Protein 3WFX (pdb70)

Sequence (271 aa):
MTREEIKMIQKSWLRRVIDKMDEAGLLFYRRRLFDVVEPKVRPLFKIDIEKQQGRKLMMDVLNWIVLNLQDIDAALDAARELARRHVKYGVKAEHYPVVGHTLIWTLRKMIGSEWTKQLEQLWTQAYEALAQVMIEEHHHHMTREEEIKMIQKSWLRVIDKMMDEAGLLFYRRLFDVEPKVRPLFKIDIEKQGRRKLMDVLNWIVLNLQDIDAALDAARELARRHVKYGVKAEHYPVVGHTLIWTLRKMMIGSEWTKQLEQLWTQAYEALAQVMIEEHHH

Structure (mmCIF, N/CA/C/O backbone):
data_3WFX
#
_entry.id   3WFX
#
_cell.length_a   98.580
_cell.length_b   44.330
_cell.length_c   81.880
_cell.angle_alpha   90.00
_cell.angle_beta   119.68
_cell.angle_gamma   90.00
#
_symmetry.space_group_name_H-M   'C 1 2 1'
#
loop_
_entity.id
_entity.type
_entity.pdbx_description
1 polymer 'Hemoglobin-like flavoprotein fused to Roadblock/LC7 domain'
2 non-polymer 'PROTOPORPHYRIN IX CONTAINING FE'
3 non-polymer HEXANE-1,6-DIOL
4 non-polymer IMIDAZOLE
5 water water
#
loop_
_atom_site.group_PDB
_atom_site.id
_atom_site.type_symbol
_atom_site.label_atom_id
_atom_site.label_alt_id
_atom_site.label_comp_id
_atom_site.label_asym_id
_atom_site.label_entity_id
_atom_site.label_seq_id
_atom_site.pdbx_PDB_ins_code
_atom_site.Cartn_x
_atom_site.Cartn_y
_atom_site.Cartn_z
_atom_site.occupancy
_atom_site.B_iso_or_equiv
_atom_site.auth_seq_id
_atom_site.auth_comp_id
_atom_site.auth_asym_id
_atom_site.auth_atom_id
_atom_sit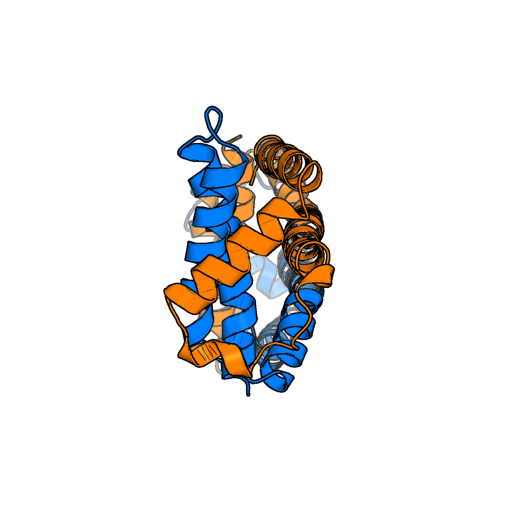e.pdbx_PDB_model_num
ATOM 1 N N . MET A 1 1 ? -16.026 -10.762 -38.082 1.00 29.57 1 MET A N 1
ATOM 2 C CA . MET A 1 1 ? -15.948 -12.025 -38.805 1.00 31.51 1 MET A CA 1
ATOM 3 C C . MET A 1 1 ? -15.047 -13.025 -38.126 1.00 27.60 1 MET A C 1
ATOM 4 O O . MET A 1 1 ? -14.127 -12.659 -37.399 1.00 28.78 1 MET A O 1
ATOM 9 N N . THR A 1 2 ? -15.301 -14.298 -38.397 1.00 25.97 2 THR A N 1
ATOM 10 C CA . THR A 1 2 ? -14.506 -15.359 -37.807 1.00 28.57 2 THR A CA 1
ATOM 11 C C . THR A 1 2 ? -13.278 -15.570 -38.678 1.00 36.34 2 THR A C 1
ATOM 12 O O . THR A 1 2 ? -13.278 -15.198 -39.860 1.00 32.53 2 THR A O 1
ATOM 16 N N . ARG A 1 3 ? -12.228 -16.140 -38.092 1.00 27.85 3 ARG A N 1
ATOM 17 C CA . ARG A 1 3 ? -10.980 -16.375 -38.812 1.00 27.16 3 ARG A CA 1
ATOM 18 C C . ARG A 1 3 ? -11.232 -17.189 -40.079 1.00 33.57 3 ARG A C 1
ATOM 19 O O . ARG A 1 3 ? -10.623 -16.940 -41.119 1.00 34.38 3 ARG A O 1
ATOM 27 N N . GLU A 1 4 ? -12.152 -18.144 -39.993 1.00 30.64 4 GLU A N 1
ATOM 28 C CA . GLU A 1 4 ? -12.518 -18.948 -41.154 1.00 28.42 4 GLU A CA 1
ATOM 29 C C . GLU A 1 4 ? -13.312 -18.134 -42.188 1.00 31.71 4 GLU A C 1
ATOM 30 O O . GLU A 1 4 ? -13.188 -18.374 -43.395 1.00 34.51 4 GLU A O 1
ATOM 36 N N . GLU A 1 5 ? -14.130 -17.186 -41.731 1.00 25.21 5 GLU A N 1
ATOM 37 C CA . GLU A 1 5 ? -14.863 -16.341 -42.671 1.00 30.18 5 GLU A CA 1
ATOM 38 C C . GLU A 1 5 ? -13.889 -15.457 -43.454 1.00 25.74 5 GLU A C 1
ATOM 39 O O . GLU A 1 5 ? -14.033 -15.279 -44.660 1.00 26.93 5 GLU A O 1
ATOM 45 N N . ILE A 1 6 ? -12.884 -14.920 -42.768 1.00 23.04 6 ILE A N 1
ATOM 46 C CA . ILE A 1 6 ? -11.850 -14.131 -43.436 1.00 28.40 6 ILE A CA 1
ATOM 47 C C . ILE A 1 6 ? -11.052 -15.005 -44.395 1.00 31.91 6 ILE A C 1
ATOM 48 O O . ILE A 1 6 ? -10.690 -14.586 -45.508 1.00 26.06 6 ILE A O 1
ATOM 53 N N . LYS A 1 7 ? -10.791 -16.231 -43.960 1.00 25.47 7 LYS A N 1
ATOM 54 C CA . LYS A 1 7 ? -10.113 -17.213 -44.794 1.00 27.03 7 LYS A CA 1
ATOM 55 C C . LYS A 1 7 ? -10.881 -17.475 -46.085 1.00 27.16 7 LYS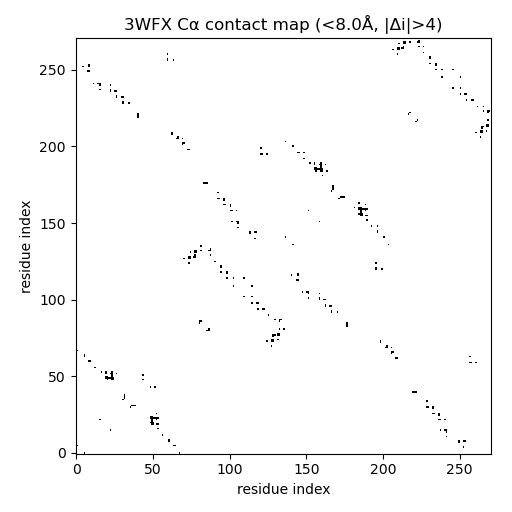 A C 1
ATOM 56 O O . LYS A 1 7 ? -10.279 -17.547 -47.158 1.00 28.09 7 LYS A O 1
ATOM 62 N N . MET A 1 8 ? -12.205 -17.616 -45.979 1.00 27.18 8 MET A N 1
ATOM 63 C CA . MET A 1 8 ? -13.047 -17.853 -47.155 1.00 26.49 8 MET A CA 1
ATOM 64 C C . MET A 1 8 ? -12.947 -16.704 -48.154 1.00 28.23 8 MET A C 1
ATOM 65 O O . MET A 1 8 ? -12.855 -16.928 -49.356 1.00 24.30 8 MET A O 1
ATOM 70 N N . ILE A 1 9 ? -12.986 -15.476 -47.645 1.00 18.71 9 ILE A N 1
ATOM 71 C CA . ILE A 1 9 ? -12.832 -14.285 -48.477 1.00 18.73 9 ILE A CA 1
ATOM 72 C C . ILE A 1 9 ? -11.482 -14.254 -49.197 1.00 24.66 9 ILE A C 1
ATOM 73 O O . ILE A 1 9 ? -11.420 -13.984 -50.398 1.00 19.59 9 ILE A O 1
ATOM 78 N N . GLN A 1 10 ? -10.406 -14.527 -48.464 1.00 20.31 10 GLN A N 1
ATOM 79 C CA . GLN A 1 10 ? -9.053 -14.473 -49.029 1.00 24.63 10 GLN A CA 1
ATOM 80 C C . GLN A 1 10 ? -8.862 -15.518 -50.139 1.00 21.72 10 GLN A C 1
ATOM 81 O O . GLN A 1 10 ? -8.207 -15.262 -51.154 1.00 18.96 10 GLN A O 1
ATOM 87 N N . LYS A 1 11 ? -9.453 -16.691 -49.943 1.00 28.32 11 LYS A N 1
ATOM 88 C CA . LYS A 1 11 ? -9.398 -17.743 -50.957 1.00 33.74 11 LYS A CA 1
ATOM 89 C C . LYS A 1 11 ? -10.119 -17.339 -52.242 1.00 31.03 11 LYS A C 1
ATOM 90 O O . LYS A 1 11 ? -9.600 -17.555 -53.338 1.00 29.51 11 LYS A O 1
ATOM 96 N N . SER A 1 12 ? -11.319 -16.774 -52.108 1.00 24.65 12 SER A N 1
ATOM 97 C CA . SER A 1 12 ? -12.073 -16.342 -53.283 1.00 24.86 12 SER A CA 1
ATOM 98 C C . SER A 1 12 ? -11.288 -15.276 -54.045 1.00 24.34 12 SER A C 1
ATOM 99 O O . SER A 1 12 ? -11.304 -15.218 -55.272 1.00 25.39 12 SER A O 1
ATOM 102 N N . TRP A 1 13 ? -10.592 -14.443 -53.285 1.00 24.66 13 TRP A N 1
ATOM 103 C CA . TRP A 1 13 ? -9.748 -13.374 -53.801 1.00 23.22 13 TRP A CA 1
ATOM 104 C C . TRP A 1 13 ? -8.588 -13.949 -54.639 1.00 23.92 13 TRP A C 1
ATOM 105 O O . TRP A 1 13 ? -8.344 -13.540 -55.787 1.00 20.06 13 TRP A O 1
ATOM 116 N N . LEU A 1 14 ? -7.886 -14.926 -54.079 1.00 22.55 14 LEU A N 1
ATOM 117 C CA . LEU A 1 14 ? -6.764 -15.551 -54.789 1.00 23.61 14 LEU A CA 1
ATOM 118 C C . LEU A 1 14 ? -7.245 -16.288 -56.032 1.00 24.12 14 LEU A C 1
ATOM 119 O O . LEU A 1 14 ? -6.492 -16.484 -56.983 1.00 25.78 14 LEU A O 1
ATOM 124 N N . ARG A 1 15 ? -8.505 -16.706 -56.019 1.00 23.61 15 ARG A N 1
ATOM 125 C CA A ARG A 1 15 ? -9.083 -17.364 -57.183 0.51 28.62 15 ARG A CA 1
ATOM 126 C CA B ARG A 1 15 ? -9.115 -17.354 -57.176 0.49 28.62 15 ARG A CA 1
ATOM 127 C C . ARG A 1 15 ? -9.177 -16.384 -58.357 1.00 24.96 15 ARG A C 1
ATOM 128 O O . ARG A 1 15 ? -8.893 -16.741 -59.507 1.00 29.43 15 ARG A O 1
ATOM 143 N N . VAL A 1 16 ? -9.556 -15.144 -58.064 1.00 18.54 16 VAL A N 1
ATOM 144 C CA . VAL A 1 16 ? -9.753 -14.117 -59.090 1.00 23.23 16 VAL A CA 1
ATOM 145 C C . VAL A 1 16 ? -8.438 -13.467 -59.530 1.00 29.72 16 VAL A C 1
ATOM 146 O O . VAL A 1 16 ? -8.283 -13.058 -60.679 1.00 23.79 16 VAL A O 1
ATOM 150 N N . ILE A 1 17 ? -7.500 -13.374 -58.597 1.00 28.43 17 ILE A N 1
ATOM 151 C CA . ILE A 1 17 ? -6.182 -12.823 -58.859 1.00 33.24 17 ILE A CA 1
ATOM 152 C C . ILE A 1 17 ? -5.553 -13.538 -60.053 1.00 29.42 17 ILE A C 1
ATOM 153 O O . ILE A 1 17 ? -4.835 -12.931 -60.853 1.00 47.03 17 ILE A O 1
ATOM 158 N N . ASP A 1 18 ? -5.870 -14.820 -60.203 1.00 33.70 18 ASP A N 1
ATOM 159 C CA . ASP A 1 18 ? -5.374 -15.607 -61.334 1.00 34.37 18 ASP A CA 1
ATOM 160 C C . ASP A 1 18 ? -5.858 -15.058 -62.680 1.00 42.58 18 ASP A C 1
ATOM 161 O O . ASP A 1 18 ? -5.080 -14.964 -63.636 1.00 44.43 18 ASP A O 1
ATOM 166 N N . LYS A 1 19 ? -7.138 -14.688 -62.746 1.00 37.13 19 LYS A N 1
ATOM 167 C CA . LYS A 1 19 ? -7.752 -14.215 -63.988 1.00 27.86 19 LYS A CA 1
ATOM 168 C C . LYS A 1 19 ? -8.014 -12.708 -63.954 1.00 23.32 19 LYS A C 1
ATOM 169 O O . LYS A 1 19 ? -9.093 -12.240 -64.319 1.00 21.14 19 LYS A O 1
ATOM 175 N N . MET A 1 20 ? -7.017 -11.941 -63.533 1.00 20.26 20 MET A N 1
ATOM 176 C CA . MET A 1 20 ? -7.223 -10.522 -63.270 1.00 14.80 20 MET A CA 1
ATOM 177 C C . MET A 1 20 ? -7.580 -9.624 -64.465 1.00 24.04 20 MET A C 1
ATOM 178 O O . MET A 1 20 ? -8.392 -8.713 -64.326 1.00 19.16 20 MET A O 1
ATOM 183 N N . ASP A 1 21 ? -6.968 -9.855 -65.626 1.00 18.38 21 ASP A N 1
ATOM 184 C CA . ASP A 1 21 ? -7.335 -9.091 -66.812 1.00 19.13 21 ASP A CA 1
ATOM 185 C C . ASP A 1 21 ? -8.791 -9.318 -67.177 1.00 16.67 21 ASP A C 1
ATOM 186 O O . ASP A 1 21 ? -9.510 -8.371 -67.488 1.00 17.89 21 ASP A O 1
ATOM 191 N N . GLU A 1 22 ? -9.225 -10.573 -67.148 1.00 14.84 22 GLU A N 1
ATOM 192 C CA . GLU A 1 22 ? -10.618 -10.875 -67.445 1.00 19.69 22 GLU A CA 1
ATOM 193 C C . GLU A 1 22 ? -11.567 -10.229 -66.437 1.00 18.42 22 GLU A C 1
ATOM 194 O O . GLU A 1 22 ? -12.613 -9.674 -66.811 1.00 18.05 22 GLU A O 1
ATOM 200 N N . ALA A 1 23 ? -11.217 -10.316 -65.158 1.00 21.90 23 ALA A N 1
ATOM 201 C CA . ALA A 1 23 ? -12.057 -9.743 -64.110 1.00 16.92 23 ALA A CA 1
ATOM 202 C C . ALA A 1 23 ? -12.158 -8.231 -64.291 1.00 16.43 23 ALA A C 1
ATOM 203 O O . ALA A 1 23 ? -13.232 -7.644 -64.158 1.00 16.57 23 ALA A O 1
ATOM 205 N N . GLY A 1 24 ? -11.025 -7.611 -64.612 1.00 16.64 24 GLY A N 1
ATOM 206 C CA . GLY A 1 24 ? -10.966 -6.178 -64.802 1.00 17.79 24 GLY A CA 1
ATOM 207 C C . GLY A 1 24 ? -11.877 -5.738 -65.912 1.00 18.43 24 GLY A C 1
ATOM 208 O O . GLY A 1 24 ? -12.660 -4.810 -65.729 1.00 14.88 24 GLY A O 1
ATOM 209 N N . LEU A 1 25 ? -11.782 -6.399 -67.072 1.00 18.92 25 LEU A N 1
ATOM 210 C CA . LEU A 1 25 ? -12.613 -6.033 -68.211 1.00 19.83 25 LEU A CA 1
ATOM 211 C C . LEU A 1 25 ? -14.096 -6.165 -67.880 1.00 20.95 25 LEU A C 1
ATOM 212 O O . LEU A 1 25 ? -14.909 -5.304 -68.238 1.00 22.35 25 LEU A O 1
ATOM 217 N N . LEU A 1 26 ? -14.440 -7.249 -67.197 1.00 17.65 26 LEU A N 1
ATOM 218 C CA . LEU A 1 26 ? -15.811 -7.503 -66.791 1.00 12.87 26 LEU A CA 1
ATOM 219 C C . LEU A 1 26 ? -16.345 -6.418 -65.861 1.00 14.55 26 LEU A C 1
ATOM 220 O O . LEU A 1 26 ? -17.474 -5.962 -66.024 1.00 15.14 26 LEU A O 1
ATOM 225 N N . PHE A 1 27 ? -15.539 -6.025 -64.876 1.00 14.45 27 PHE A N 1
ATOM 226 C CA . PHE A 1 27 ? -15.962 -4.998 -63.938 1.00 13.20 27 PHE A CA 1
ATOM 227 C C . PHE A 1 27 ? -16.340 -3.689 -64.649 1.00 14.55 27 PHE A C 1
ATOM 228 O O . PHE A 1 27 ? -17.468 -3.203 -64.499 1.00 14.09 27 PHE A O 1
ATOM 236 N N . TYR A 1 28 ? -15.407 -3.121 -65.422 1.00 16.75 28 TYR A N 1
ATOM 237 C CA . TYR A 1 28 ? -15.659 -1.829 -66.060 1.00 16.28 28 TYR A CA 1
ATOM 238 C C . TYR A 1 28 ? -16.750 -1.867 -67.092 1.00 16.68 28 TYR A C 1
ATOM 239 O O . TYR A 1 28 ? -17.498 -0.914 -67.222 1.00 19.08 28 TYR A O 1
ATOM 248 N N . ARG A 1 29 ? -16.808 -2.950 -67.857 1.00 19.61 29 ARG A N 1
ATOM 249 C CA A ARG A 1 29 ? -17.865 -3.125 -68.835 0.55 21.43 29 ARG A CA 1
ATOM 250 C CA B ARG A 1 29 ? -17.874 -3.129 -68.831 0.45 21.42 29 ARG A CA 1
ATOM 251 C C . ARG A 1 29 ? -19.199 -3.034 -68.112 1.00 17.74 29 ARG A C 1
ATOM 252 O O . ARG A 1 29 ? -20.100 -2.315 -68.533 1.00 18.47 29 ARG A O 1
ATOM 267 N N . ARG A 1 30 ? -19.304 -3.767 -67.010 1.00 16.58 30 ARG A N 1
ATOM 268 C CA . ARG A 1 30 ? -20.529 -3.799 -66.225 1.00 16.46 30 ARG A CA 1
ATOM 269 C C . ARG A 1 30 ? -20.825 -2.423 -65.613 1.00 21.34 30 ARG A C 1
ATOM 270 O O . ARG A 1 30 ? -21.933 -1.897 -65.775 1.00 21.11 30 ARG A O 1
ATOM 278 N N . LEU A 1 31 ? -19.844 -1.849 -64.910 1.00 13.59 31 LEU A N 1
ATOM 279 C CA . LEU A 1 31 ? -20.034 -0.561 -64.228 1.00 11.95 31 LEU A CA 1
ATOM 280 C C . LEU A 1 31 ? -20.525 0.521 -65.188 1.00 16.98 31 LEU A C 1
ATOM 281 O O . LEU A 1 31 ? -21.451 1.274 -64.873 1.00 14.27 31 LEU A O 1
ATOM 286 N N . PHE A 1 32 ? -19.887 0.604 -66.352 1.00 18.55 32 PHE A N 1
ATOM 287 C CA . PHE A 1 32 ? -20.222 1.653 -67.317 1.00 14.91 32 PHE A CA 1
ATOM 288 C C . PHE A 1 32 ? -21.502 1.344 -68.106 1.00 21.25 32 PHE A C 1
ATOM 289 O O . PHE A 1 32 ? -22.117 2.247 -68.668 1.00 22.39 32 PHE A O 1
ATOM 297 N N . ASP A 1 33 ? -21.887 0.072 -68.168 1.00 18.38 33 ASP A N 1
ATOM 298 C CA . ASP A 1 33 ? -23.181 -0.293 -68.741 1.00 21.82 33 ASP A CA 1
ATOM 299 C C . ASP A 1 33 ? -24.323 0.168 -67.836 1.00 24.69 33 ASP A C 1
ATOM 300 O O . ASP A 1 33 ? -25.295 0.761 -68.304 1.00 26.17 33 ASP A O 1
ATOM 305 N N . VAL A 1 34 ? -24.210 -0.090 -66.539 1.00 20.62 34 VAL A N 1
ATOM 306 C CA A VAL A 1 34 ? -25.254 0.297 -65.590 0.50 20.41 34 VAL A CA 1
ATOM 307 C CA B VAL A 1 34 ? -25.269 0.310 -65.614 0.50 20.40 34 VAL A CA 1
ATOM 308 C C . VAL A 1 34 ? -25.145 1.763 -65.160 1.00 23.14 34 VAL A C 1
ATOM 309 O O . VAL A 1 34 ? -26.154 2.429 -64.916 1.00 28.26 34 VAL A O 1
ATOM 316 N N . GLU A 1 35 ? -23.920 2.271 -65.061 1.00 19.30 35 GLU A N 1
ATOM 317 C CA . GLU A 1 35 ? -23.726 3.646 -64.583 1.00 17.75 35 GLU A CA 1
ATOM 318 C C . GLU A 1 35 ? -22.752 4.426 -65.456 1.00 20.47 35 GLU A C 1
ATOM 319 O O . GLU A 1 35 ? -21.647 4.776 -65.016 1.00 17.48 35 GLU A O 1
ATOM 325 N N . PRO A 1 36 ? -23.163 4.725 -66.701 1.00 23.44 36 PRO A N 1
ATOM 326 C CA . PRO A 1 36 ? -22.270 5.377 -67.671 1.00 16.87 36 PRO A CA 1
ATOM 327 C C . PRO A 1 36 ? -21.738 6.743 -67.225 1.00 27.22 36 PRO A C 1
ATOM 328 O O . PRO A 1 36 ? -20.661 7.159 -67.683 1.00 17.30 36 PRO A O 1
ATOM 332 N N . LYS A 1 37 ? -22.452 7.415 -66.322 1.00 17.69 37 LYS A N 1
ATOM 333 C CA . LYS A 1 37 ? -22.050 8.747 -65.880 1.00 18.65 37 LYS A CA 1
ATOM 334 C C . LYS A 1 37 ? -20.747 8.816 -65.097 1.00 26.30 37 LYS A C 1
ATOM 335 O O . LYS A 1 37 ? -20.149 9.885 -65.005 1.00 23.37 37 LYS A O 1
ATOM 341 N N . VAL A 1 38 ? -20.313 7.703 -64.504 1.00 19.52 38 VAL A N 1
ATOM 342 C CA . VAL A 1 38 ? -19.057 7.731 -63.764 1.00 17.05 38 VAL A CA 1
ATOM 343 C C . VAL A 1 38 ? -17.849 7.457 -64.654 1.00 15.74 38 VAL A C 1
ATOM 344 O O . VAL A 1 38 ? -16.721 7.568 -64.192 1.00 18.41 38 VAL A O 1
ATOM 348 N N . ARG A 1 39 ? -18.074 7.088 -65.914 1.00 22.59 39 ARG A N 1
ATOM 349 C CA . ARG A 1 39 ? -16.955 6.871 -66.846 1.00 14.80 39 ARG A CA 1
ATOM 350 C C . ARG A 1 39 ? -15.862 7.950 -66.777 1.00 17.72 39 ARG A C 1
ATOM 351 O O . ARG A 1 39 ? -14.684 7.617 -66.631 1.00 21.35 39 ARG A O 1
ATOM 359 N N . PRO A 1 40 ? -16.240 9.240 -66.851 1.00 20.92 40 PRO A N 1
ATOM 360 C CA . PRO A 1 40 ? -15.213 10.288 -66.865 1.00 23.54 40 PRO A CA 1
ATOM 361 C C . PRO A 1 40 ? -14.349 10.357 -65.609 1.00 22.48 40 PRO A C 1
ATOM 362 O O . PRO A 1 40 ? -13.283 10.959 -65.655 1.00 21.96 40 PRO A O 1
ATOM 366 N N . LEU A 1 41 ? -14.783 9.751 -64.505 1.00 19.54 41 LEU A N 1
ATOM 367 C CA . LEU A 1 41 ? -13.987 9.788 -63.282 1.00 17.44 41 LEU A CA 1
ATOM 368 C C . LEU A 1 41 ? -12.745 8.904 -63.368 1.00 16.86 41 LEU A C 1
ATOM 369 O O . LEU A 1 41 ? -11.753 9.143 -62.671 1.00 17.14 41 LEU A O 1
ATOM 374 N N . PHE A 1 42 ? -12.809 7.877 -64.209 1.00 14.44 42 PHE A N 1
ATOM 375 C CA . PHE A 1 42 ? -11.750 6.875 -64.287 1.00 18.30 42 PHE A CA 1
ATOM 376 C C . PHE A 1 42 ? -10.716 7.228 -65.336 1.00 24.95 42 PHE A C 1
ATOM 377 O O . PHE A 1 42 ? -10.902 6.947 -66.521 1.00 28.70 42 PHE A O 1
ATOM 385 N N . LYS A 1 43 ? -9.617 7.830 -64.900 1.00 20.29 43 LYS A N 1
ATOM 386 C CA . LYS A 1 43 ? -8.578 8.243 -65.845 1.00 23.09 43 LYS A CA 1
ATOM 387 C C . LYS A 1 43 ? -7.380 7.294 -65.784 1.00 23.92 43 LYS A C 1
ATOM 388 O O . LYS A 1 43 ? -6.261 7.713 -65.527 1.00 32.88 43 LYS A O 1
ATOM 394 N N . ILE A 1 44 ? -7.631 6.009 -66.006 1.00 17.07 44 ILE A N 1
ATOM 395 C CA . ILE A 1 44 ? -6.607 4.994 -65.804 1.00 20.38 44 ILE A CA 1
ATOM 396 C C . ILE A 1 44 ? -6.002 4.567 -67.142 1.00 23.44 44 ILE A C 1
ATOM 397 O O . ILE A 1 44 ? -6.665 4.650 -68.175 1.00 18.30 44 ILE A O 1
ATOM 402 N N . ASP A 1 45 ? -4.747 4.128 -67.121 1.00 23.67 45 ASP A N 1
ATOM 403 C CA . ASP A 1 45 ? -4.109 3.606 -68.334 1.00 25.57 45 ASP A CA 1
ATOM 404 C C . ASP A 1 45 ? -4.900 2.418 -68.783 1.00 27.56 45 ASP A C 1
ATOM 405 O O . ASP A 1 45 ? -5.235 1.545 -67.977 1.00 22.89 45 ASP A O 1
ATOM 410 N N . ILE A 1 46 ? -5.207 2.375 -70.072 1.00 18.57 46 ILE A N 1
ATOM 411 C CA . ILE A 1 46 ? -6.160 1.389 -70.546 1.00 23.90 46 ILE A CA 1
ATOM 412 C C . ILE A 1 46 ? -5.635 -0.033 -70.405 1.00 25.44 46 ILE A C 1
ATOM 413 O O . ILE A 1 46 ? -6.425 -0.974 -70.298 1.00 23.36 46 ILE A O 1
ATOM 418 N N . GLU A 1 47 ? -4.312 -0.174 -70.354 1.00 22.26 47 GLU A N 1
ATOM 419 C CA . GLU A 1 47 ? -3.680 -1.485 -70.216 1.00 27.67 47 GLU A CA 1
ATOM 420 C C . GLU A 1 47 ? -3.605 -1.966 -68.781 1.00 28.50 47 GLU A C 1
ATOM 421 O O . GLU A 1 47 ? -3.195 -3.092 -68.526 1.00 22.13 47 GLU A O 1
ATOM 427 N N . LYS A 1 48 ? -4.013 -1.117 -67.847 1.00 29.86 48 LYS A N 1
ATOM 428 C CA . LYS A 1 48 ? -3.899 -1.455 -66.439 1.00 20.22 48 LYS A CA 1
ATOM 429 C C . LYS A 1 48 ? -5.245 -1.705 -65.771 1.00 22.35 48 LYS A C 1
ATOM 430 O O . LYS A 1 48 ? -5.309 -1.729 -64.558 1.00 19.33 48 LYS A O 1
ATOM 436 N N . GLN A 1 49 ? -6.305 -1.906 -66.552 1.00 22.15 49 GLN A N 1
ATOM 437 C CA A GLN A 1 49 ? -7.628 -2.112 -65.959 0.52 23.26 49 GLN A CA 1
ATOM 438 C CA B GLN A 1 49 ? -7.640 -2.167 -66.010 0.48 23.26 49 GLN A CA 1
ATOM 439 C C . GLN A 1 49 ? -7.656 -3.311 -65.017 1.00 23.18 49 GLN A C 1
ATOM 440 O O . GLN A 1 49 ? -8.280 -3.239 -63.964 1.00 20.16 49 GLN A O 1
ATOM 451 N N . GLY A 1 50 ? -6.964 -4.388 -65.369 1.00 20.15 50 GLY A N 1
ATOM 452 C CA . GLY A 1 50 ? -6.907 -5.542 -64.496 1.00 15.13 50 GLY A CA 1
ATOM 453 C C . GLY A 1 50 ? -6.187 -5.220 -63.207 1.00 20.03 50 GLY A C 1
ATOM 454 O O . GLY A 1 50 ? -6.682 -5.524 -62.110 1.00 16.59 50 GLY A O 1
ATOM 455 N N . ARG A 1 51 ? -5.003 -4.622 -63.335 1.00 17.50 51 ARG A N 1
ATOM 456 C CA . ARG A 1 51 ? -4.228 -4.221 -62.159 1.00 20.35 51 ARG A CA 1
ATOM 457 C C . ARG A 1 51 ? -5.038 -3.303 -61.240 1.00 19.32 51 ARG A C 1
ATOM 458 O O . ARG A 1 51 ? -5.051 -3.487 -60.016 1.00 15.27 51 ARG A O 1
ATOM 466 N N . LYS A 1 52 ? -5.731 -2.331 -61.827 1.00 15.74 52 LYS A N 1
ATOM 467 C CA . LYS A 1 52 ? -6.498 -1.382 -61.025 1.00 16.99 52 LYS A CA 1
ATOM 468 C C . LYS A 1 52 ? -7.665 -2.027 -60.301 1.00 17.61 52 LYS A C 1
ATOM 469 O O . LYS A 1 52 ? -7.975 -1.640 -59.179 1.00 17.03 52 LYS A O 1
ATOM 475 N N . LEU A 1 53 ? -8.337 -2.988 -60.928 1.00 13.26 53 LEU A N 1
ATOM 476 C CA . LEU A 1 53 ? -9.376 -3.717 -60.197 1.00 14.14 53 LEU A CA 1
ATOM 477 C C . LEU A 1 53 ? -8.764 -4.564 -59.091 1.00 21.72 53 LEU A C 1
ATOM 478 O O . LEU A 1 53 ? -9.290 -4.609 -57.971 1.00 17.51 53 LEU A O 1
ATOM 483 N N . MET A 1 54 ? -7.653 -5.236 -59.375 1.00 19.00 54 MET A N 1
ATOM 484 C CA A MET A 1 54 ? -7.039 -6.057 -58.335 0.48 20.04 54 MET A CA 1
ATOM 485 C CA B MET A 1 54 ? -6.965 -6.053 -58.367 0.52 20.05 54 MET A CA 1
ATOM 486 C C . MET A 1 54 ? -6.595 -5.221 -57.145 1.00 20.84 54 MET A C 1
ATOM 487 O O . MET A 1 54 ? -6.656 -5.689 -56.010 1.00 19.52 54 MET A O 1
ATOM 496 N N . ASP A 1 55 ? -6.174 -3.987 -57.391 1.00 17.29 55 ASP A N 1
ATOM 497 C CA . ASP A 1 55 ? -5.776 -3.113 -56.294 1.00 18.28 55 ASP A CA 1
ATOM 498 C C . ASP A 1 55 ? -6.953 -2.802 -55.354 1.00 15.80 55 ASP A C 1
ATOM 499 O O . ASP A 1 55 ? -6.753 -2.599 -54.155 1.00 15.18 55 ASP A O 1
ATOM 504 N N . VAL A 1 56 ? -8.166 -2.761 -55.898 1.00 14.72 56 VAL A N 1
ATOM 505 C CA . VAL A 1 56 ? -9.356 -2.489 -55.081 1.00 13.16 56 VAL A CA 1
ATOM 506 C C . VAL A 1 56 ? -9.633 -3.687 -54.193 1.00 12.55 56 VAL A C 1
ATOM 507 O O . VAL A 1 56 ? -9.798 -3.549 -52.967 1.00 13.76 56 VAL A O 1
ATOM 511 N N . LEU A 1 57 ? -9.648 -4.864 -54.807 1.00 11.41 57 LEU A N 1
ATOM 512 C CA . LEU A 1 57 ? -9.884 -6.102 -54.079 1.00 14.66 57 LEU A CA 1
ATOM 513 C C . LEU A 1 57 ? -8.792 -6.339 -53.029 1.00 16.96 57 LEU A C 1
ATOM 514 O O . LEU A 1 57 ? -9.097 -6.727 -51.901 1.00 13.14 57 LEU A O 1
ATOM 519 N N . ASN A 1 58 ? -7.534 -6.100 -53.406 1.00 17.18 58 ASN A N 1
ATOM 520 C CA . ASN A 1 58 ? -6.426 -6.164 -52.456 1.00 19.43 58 ASN A CA 1
ATOM 521 C C . ASN A 1 58 ? -6.656 -5.269 -51.254 1.00 18.69 58 ASN A C 1
ATOM 522 O O . ASN A 1 58 ? -6.438 -5.690 -50.109 1.00 16.02 58 ASN A O 1
ATOM 527 N N . TRP A 1 59 ? -7.038 -4.022 -51.534 1.00 13.89 59 TRP A N 1
ATOM 528 C CA . TRP A 1 59 ? -7.227 -3.021 -50.490 1.00 17.80 59 TRP A CA 1
ATOM 529 C C . TRP A 1 59 ? -8.274 -3.509 -49.487 1.00 12.51 59 TRP A C 1
ATOM 530 O O . TRP A 1 59 ? -8.058 -3.483 -48.274 1.00 14.22 59 TRP A O 1
ATOM 541 N N . ILE A 1 60 ? -9.409 -3.960 -50.002 1.00 10.99 60 ILE A N 1
ATOM 542 C CA . ILE A 1 60 ? -10.467 -4.486 -49.145 1.00 16.75 60 ILE A CA 1
ATOM 543 C C . ILE A 1 60 ? -9.994 -5.635 -48.259 1.00 16.91 60 ILE A C 1
ATOM 544 O O . ILE A 1 60 ? -10.245 -5.641 -47.047 1.00 15.09 60 ILE A O 1
ATOM 549 N N . VAL A 1 61 ? -9.300 -6.599 -48.858 1.00 15.83 61 VAL A N 1
ATOM 550 C CA . VAL A 1 61 ? -8.861 -7.781 -48.113 1.00 16.86 61 VAL A CA 1
ATOM 551 C C . VAL A 1 61 ? -7.784 -7.460 -47.066 1.00 15.62 61 VAL A C 1
ATOM 552 O O . VAL A 1 61 ? -7.888 -7.870 -45.901 1.00 19.88 61 VAL A O 1
ATOM 556 N N . LEU A 1 62 ? -6.754 -6.733 -47.480 1.00 16.41 62 LEU A N 1
ATOM 557 C CA . LEU A 1 62 ? -5.715 -6.292 -46.546 1.00 16.98 62 LEU A CA 1
ATOM 558 C C . LEU A 1 62 ? -6.274 -5.450 -45.404 1.00 20.54 62 LEU A C 1
ATOM 559 O O . LEU A 1 62 ? -5.909 -5.650 -44.245 1.00 14.85 62 LEU A O 1
ATOM 564 N N . ASN A 1 63 ? -7.154 -4.502 -45.723 1.00 19.35 63 ASN A N 1
ATOM 565 C CA . ASN A 1 63 ? -7.773 -3.681 -44.670 1.00 20.38 63 ASN A CA 1
ATOM 566 C C . ASN A 1 63 ? -8.638 -4.516 -43.740 1.00 17.16 63 ASN A C 1
ATOM 567 O O . ASN A 1 63 ? -8.706 -4.253 -42.543 1.00 15.68 63 ASN A O 1
ATOM 572 N N . LEU A 1 64 ? -9.299 -5.528 -44.288 1.00 17.09 64 LEU A N 1
ATOM 573 C CA . LEU A 1 64 ? -10.115 -6.422 -43.477 1.00 14.54 64 LEU A CA 1
ATOM 574 C C . LEU A 1 64 ? -9.249 -7.150 -42.457 1.00 20.93 64 LEU A C 1
ATOM 575 O O . LEU A 1 64 ? -9.635 -7.293 -41.285 1.00 13.20 64 LEU A O 1
ATOM 580 N N . GLN A 1 65 ? -8.063 -7.575 -42.899 1.00 16.81 65 GLN A N 1
ATOM 581 C CA . GLN A 1 65 ? -7.089 -8.198 -42.007 1.00 18.60 65 GLN A CA 1
ATOM 582 C C . GLN A 1 65 ? -6.637 -7.263 -40.883 1.00 17.09 65 GLN A C 1
ATOM 583 O O . GLN A 1 65 ? -6.560 -7.675 -39.713 1.00 18.96 65 GLN A O 1
ATOM 589 N N . ASP A 1 66 ? -6.334 -6.017 -41.237 1.00 15.13 66 ASP A N 1
ATOM 590 C CA . ASP A 1 66 ? -5.892 -5.012 -40.255 1.00 16.85 66 ASP A CA 1
ATOM 591 C C . ASP A 1 66 ? -6.949 -4.723 -39.202 1.00 20.87 66 ASP A C 1
ATOM 592 O O . ASP A 1 66 ? -6.634 -4.560 -38.008 1.00 21.11 66 ASP A O 1
ATOM 597 N N . ILE A 1 67 ? -8.197 -4.618 -39.648 1.00 12.22 67 ILE A N 1
ATOM 598 C CA . ILE A 1 67 ? -9.305 -4.358 -38.724 1.00 18.35 67 ILE A CA 1
ATOM 599 C C . ILE A 1 67 ? -9.520 -5.564 -37.818 1.00 15.85 67 ILE A C 1
ATOM 600 O O . ILE A 1 67 ? -9.807 -5.412 -36.633 1.00 14.30 67 ILE A O 1
ATOM 605 N N . ASP A 1 68 ? -9.360 -6.765 -38.368 1.00 13.20 68 ASP A N 1
ATOM 606 C CA . ASP A 1 68 ? -9.519 -7.965 -37.566 1.00 18.73 68 ASP A CA 1
ATOM 607 C C . ASP A 1 68 ? -8.478 -7.978 -36.447 1.00 24.50 68 ASP A C 1
ATOM 608 O O . ASP A 1 68 ? -8.805 -8.225 -35.277 1.00 21.64 68 ASP A O 1
ATOM 613 N N . ALA A 1 69 ? -7.234 -7.693 -36.823 1.00 17.87 69 ALA A N 1
ATOM 614 C CA . ALA A 1 69 ? -6.136 -7.537 -35.870 1.00 24.39 69 ALA A CA 1
ATOM 615 C C . ALA A 1 69 ? -6.440 -6.509 -34.793 1.00 26.39 69 ALA A C 1
ATOM 616 O O . ALA A 1 69 ? -6.113 -6.718 -33.624 1.00 18.28 69 ALA A O 1
ATOM 618 N N . ALA A 1 70 ? -7.051 -5.396 -35.187 1.00 16.14 70 ALA A N 1
ATOM 619 C CA . ALA A 1 70 ? -7.320 -4.314 -34.248 1.00 17.98 70 ALA A CA 1
ATOM 620 C C . ALA A 1 70 ? -8.399 -4.716 -33.231 1.00 18.33 70 ALA A C 1
ATOM 621 O O . ALA A 1 70 ? -8.447 -4.207 -32.114 1.00 18.42 70 ALA A O 1
ATOM 623 N N . LEU A 1 71 ? -9.260 -5.636 -33.640 1.00 13.12 71 LEU A N 1
ATOM 624 C CA . LEU A 1 71 ? -10.324 -6.152 -32.789 1.00 19.05 71 LEU A CA 1
ATOM 625 C C . LEU A 1 71 ? -9.803 -7.178 -31.780 1.00 23.65 71 LEU A C 1
ATOM 626 O O . LEU A 1 71 ? -10.486 -7.495 -30.810 1.00 17.23 71 LEU A O 1
ATOM 631 N N . ASP A 1 72 ? -8.593 -7.697 -31.990 1.00 21.22 72 ASP A N 1
ATOM 632 C CA . ASP A 1 72 ? -8.114 -8.796 -31.141 1.00 26.45 72 ASP A CA 1
ATOM 633 C C . ASP A 1 72 ? -7.900 -8.441 -29.657 1.00 16.71 72 ASP A C 1
ATOM 634 O O . ASP A 1 72 ? -8.013 -9.309 -28.798 1.00 17.04 72 ASP A O 1
ATOM 639 N N . ALA A 1 73 ? -7.586 -7.184 -29.357 1.00 19.11 73 ALA A N 1
ATOM 640 C CA . ALA A 1 73 ? -7.449 -6.754 -27.959 1.00 20.34 73 ALA A CA 1
ATOM 641 C C . ALA A 1 73 ? -8.761 -6.927 -27.204 1.00 19.39 73 ALA A C 1
ATOM 642 O O . ALA A 1 73 ? -8.783 -7.409 -26.071 1.00 16.98 73 ALA A O 1
ATOM 644 N N . ALA A 1 74 ? -9.862 -6.525 -27.832 1.00 17.96 74 ALA A N 1
ATOM 645 C CA . ALA A 1 74 ? -11.175 -6.719 -27.222 1.00 20.03 74 ALA A CA 1
ATOM 646 C C . ALA A 1 74 ? -11.532 -8.199 -27.072 1.00 19.82 74 ALA A C 1
ATOM 647 O O . ALA A 1 74 ? -12.129 -8.600 -26.073 1.00 15.96 74 ALA A O 1
ATOM 649 N N . ARG A 1 75 ? -11.186 -9.019 -28.061 1.00 13.25 75 ARG A N 1
ATOM 650 C CA . ARG A 1 75 ? -11.475 -10.444 -27.932 1.00 15.87 75 ARG A CA 1
ATOM 651 C C . ARG A 1 75 ? -10.631 -11.049 -26.808 1.00 14.16 75 ARG A C 1
ATOM 652 O O . ARG A 1 75 ? -11.093 -11.922 -26.091 1.00 19.08 75 ARG A O 1
ATOM 660 N N . GLU A 1 76 ? -9.390 -10.579 -26.682 1.00 13.40 76 GLU A N 1
ATOM 661 C CA . GLU A 1 76 ? -8.483 -10.996 -25.607 1.00 19.24 76 GLU A CA 1
ATOM 662 C C . GLU A 1 76 ? -9.114 -10.669 -24.257 1.00 19.23 76 GLU A C 1
ATOM 663 O O . GLU A 1 76 ? -9.153 -11.502 -23.339 1.00 19.84 76 GLU A O 1
ATOM 669 N N . LEU A 1 77 ? -9.622 -9.449 -24.134 1.00 15.35 77 LEU A N 1
ATOM 670 C CA . LEU A 1 77 ? -10.258 -9.027 -22.885 1.00 12.52 77 LEU A CA 1
ATOM 671 C C . LEU A 1 77 ? -11.463 -9.912 -22.568 1.00 16.12 77 LEU A C 1
ATOM 672 O O . LEU A 1 77 ? -11.666 -10.317 -21.414 1.00 17.20 77 LEU A O 1
ATOM 677 N N . ALA A 1 78 ? -12.252 -10.222 -23.591 1.00 15.34 78 ALA A N 1
ATOM 678 C CA . ALA A 1 78 ? -13.457 -11.027 -23.416 1.00 16.27 78 ALA A CA 1
ATOM 679 C C . ALA A 1 78 ? -13.110 -12.444 -22.987 1.00 15.81 78 ALA A C 1
ATOM 680 O O . ALA A 1 78 ? -13.800 -13.025 -22.160 1.00 16.96 78 ALA A O 1
ATOM 682 N N . ARG A 1 79 ? -12.038 -13.007 -23.551 1.00 21.91 79 ARG A N 1
ATOM 683 C CA . ARG A 1 79 ? -11.587 -14.327 -23.113 1.00 16.49 79 ARG A CA 1
ATOM 684 C C . ARG A 1 79 ? -11.193 -14.366 -21.626 1.00 17.84 79 ARG A C 1
ATOM 685 O O . ARG A 1 79 ? -11.491 -15.340 -20.920 1.00 20.62 79 ARG A O 1
ATOM 693 N N . ARG A 1 80 ? -10.523 -13.326 -21.141 1.00 15.43 80 ARG A N 1
ATOM 694 C CA . ARG A 1 80 ? -10.262 -13.252 -19.689 1.00 17.22 80 ARG A CA 1
ATOM 695 C C . ARG A 1 80 ? -11.571 -13.207 -18.898 1.00 16.17 80 ARG A C 1
ATOM 696 O O . ARG A 1 80 ? -11.710 -13.850 -17.861 1.00 19.02 80 ARG A O 1
ATOM 704 N N . HIS A 1 81 ? -12.546 -12.460 -19.404 1.00 17.14 81 HIS A N 1
ATOM 705 C CA . HIS A 1 81 ? -13.847 -12.375 -18.747 1.00 14.79 81 HIS A CA 1
ATOM 706 C C . HIS A 1 81 ? -14.612 -13.693 -18.747 1.00 21.29 81 HIS A C 1
ATOM 707 O O . HIS A 1 81 ? -15.286 -14.005 -17.771 1.00 17.82 81 HIS A O 1
ATOM 714 N N . VAL A 1 82 ? -14.518 -14.452 -19.840 1.00 18.00 82 VAL A N 1
ATOM 715 C CA . VAL A 1 82 ? -15.072 -15.800 -19.849 1.00 21.62 82 VAL A CA 1
ATOM 716 C C . VAL A 1 82 ? -14.480 -16.586 -18.678 1.00 23.37 82 VAL A C 1
ATOM 717 O O . VAL A 1 82 ? -15.199 -17.239 -17.922 1.00 25.12 82 VAL A O 1
ATOM 721 N N . LYS A 1 83 ? -13.167 -16.480 -18.512 1.00 21.70 83 LYS A N 1
ATOM 722 C CA . LYS A 1 83 ? -12.478 -17.124 -17.398 1.00 23.75 83 LYS A CA 1
ATOM 723 C C . LYS A 1 83 ? -12.938 -16.620 -16.019 1.00 28.72 83 LYS A C 1
ATOM 724 O O . LYS A 1 83 ? -12.949 -17.390 -15.052 1.00 28.10 83 LYS A O 1
ATOM 730 N N . TYR A 1 84 ? -13.330 -15.348 -15.929 1.00 24.29 84 TYR A N 1
ATOM 731 C CA . TYR A 1 84 ? -13.844 -14.791 -14.665 1.00 23.00 84 TYR A CA 1
ATOM 732 C C . TYR A 1 84 ? -15.277 -15.251 -14.357 1.00 17.88 84 TYR A C 1
ATOM 733 O O . TYR A 1 84 ? -15.779 -15.036 -13.267 1.00 24.68 84 TYR A O 1
ATOM 742 N N . GLY A 1 85 ? -15.955 -15.837 -15.332 1.00 23.55 85 GLY A N 1
ATOM 743 C CA . GLY A 1 85 ? -17.306 -16.303 -15.106 1.00 17.88 85 GLY A CA 1
ATOM 744 C C . GLY A 1 85 ? -18.345 -15.329 -15.615 1.00 23.95 85 GLY A C 1
ATOM 745 O O . GLY A 1 85 ? -19.541 -15.515 -15.400 1.00 22.30 85 GLY A O 1
ATOM 746 N N . VAL A 1 86 ? -17.897 -14.283 -16.299 1.00 19.21 86 VAL A N 1
ATOM 747 C CA . VAL A 1 86 ? -18.830 -13.334 -16.897 1.00 20.96 86 VAL A CA 1
ATOM 748 C C . VAL A 1 86 ? -19.547 -14.002 -18.054 1.00 26.35 86 VAL A C 1
ATOM 749 O O . VAL A 1 86 ? -18.970 -14.837 -18.752 1.00 25.44 86 VAL A O 1
ATOM 753 N N . LYS A 1 87 ? -20.812 -13.644 -18.242 1.00 27.27 87 LYS A N 1
ATOM 754 C CA . LYS A 1 87 ? -21.583 -14.142 -19.365 1.00 31.15 87 LYS A CA 1
ATOM 755 C C . LYS A 1 87 ? -22.129 -13.005 -20.235 1.00 30.39 87 LYS A C 1
ATOM 756 O O . LYS A 1 87 ? -22.157 -11.844 -19.815 1.00 24.59 87 LYS A O 1
ATOM 762 N N . ALA A 1 88 ? -22.544 -13.346 -21.450 1.00 26.39 88 ALA A N 1
ATOM 763 C CA . ALA A 1 88 ? -23.006 -12.352 -22.415 1.00 28.45 88 ALA A CA 1
ATOM 764 C C . ALA A 1 88 ? -24.140 -11.506 -21.857 1.00 24.59 88 ALA A C 1
ATOM 765 O O . ALA A 1 88 ? -24.208 -10.298 -22.096 1.00 23.04 88 ALA A O 1
ATOM 767 N N . GLU A 1 89 ? -25.019 -12.135 -21.083 1.00 24.54 89 GLU A N 1
ATOM 768 C CA . GLU A 1 89 ? -26.180 -11.435 -20.547 1.00 21.37 89 GLU A CA 1
ATOM 769 C C . GLU A 1 89 ? -25.834 -10.378 -19.487 1.00 24.82 89 GLU A C 1
ATOM 770 O O . GLU A 1 89 ? -26.681 -9.563 -19.134 1.00 22.14 89 GLU A O 1
ATOM 776 N N . HIS A 1 90 ? -24.594 -10.376 -18.997 1.00 26.53 90 HIS A N 1
ATOM 777 C CA . HIS A 1 90 ? -24.204 -9.454 -17.917 1.00 23.58 90 HIS A CA 1
ATOM 778 C C . HIS A 1 90 ? -23.802 -8.079 -18.434 1.00 20.35 90 HIS A C 1
ATOM 779 O O . HIS A 1 90 ? -23.747 -7.113 -17.672 1.00 16.93 90 HIS A O 1
ATOM 786 N N . TYR A 1 91 ? -23.506 -7.984 -19.721 1.00 19.38 91 TYR A N 1
ATOM 787 C CA . TYR A 1 91 ? -22.992 -6.728 -20.281 1.00 18.36 91 TYR A CA 1
ATOM 788 C C . TYR A 1 91 ? -23.921 -5.515 -20.218 1.00 19.26 91 TYR A C 1
ATOM 789 O O . TYR A 1 91 ? -23.441 -4.397 -20.000 1.00 18.89 91 TYR A O 1
ATOM 798 N N . PRO A 1 92 ? -25.242 -5.711 -20.424 1.00 20.19 92 PRO A N 1
ATOM 799 C CA . PRO A 1 92 ? -26.103 -4.525 -20.303 1.00 21.96 92 PRO A CA 1
ATOM 800 C C . PRO A 1 92 ? -26.085 -3.868 -18.922 1.00 15.81 92 PRO A C 1
ATOM 801 O O . PRO A 1 92 ? -26.022 -2.639 -18.848 1.00 20.65 92 PRO A O 1
ATOM 805 N N . VAL A 1 93 ? -26.131 -4.646 -17.846 1.00 21.09 93 VAL A N 1
ATOM 806 C CA . VAL A 1 93 ? -26.243 -4.032 -16.526 1.00 17.41 93 VAL A CA 1
ATOM 807 C C . VAL A 1 93 ? -24.964 -3.268 -16.185 1.00 15.87 93 VAL A C 1
ATOM 808 O O . VAL A 1 93 ? -24.993 -2.243 -15.506 1.00 21.07 93 VAL A O 1
ATOM 812 N N . VAL A 1 94 ? -23.840 -3.754 -16.682 1.00 16.81 94 VAL A N 1
ATOM 813 C CA . VAL A 1 94 ? -22.576 -3.087 -16.432 1.00 14.67 94 VAL A CA 1
ATOM 814 C C . VAL A 1 94 ? -22.518 -1.773 -17.188 1.00 14.48 94 VAL A C 1
ATOM 815 O O . VAL A 1 94 ? -22.137 -0.749 -16.628 1.00 16.54 94 VAL A O 1
ATOM 819 N N . GLY A 1 95 ? -22.925 -1.802 -18.452 1.00 14.01 95 GLY A N 1
ATOM 820 C CA . GLY A 1 95 ? -23.027 -0.585 -19.232 1.00 18.95 95 GLY A CA 1
ATOM 821 C C . GLY A 1 95 ? -23.941 0.451 -18.621 1.00 16.78 95 GLY A C 1
ATOM 822 O O . GLY A 1 95 ? -23.571 1.607 -18.501 1.00 18.72 95 GLY A O 1
ATOM 823 N N . HIS A 1 96 ? -25.147 0.051 -18.230 1.00 25.67 96 HIS A N 1
ATOM 824 C CA . HIS A 1 96 ? -26.059 1.005 -17.587 1.00 24.19 96 HIS A CA 1
ATOM 825 C C . HIS A 1 96 ? -25.430 1.602 -16.331 1.00 19.26 96 HIS A C 1
ATOM 826 O O . HIS A 1 96 ? -25.549 2.800 -16.056 1.00 18.63 96 HIS A O 1
ATOM 833 N N . THR A 1 97 ? -24.699 0.770 -15.602 1.00 17.60 97 THR A N 1
ATOM 834 C CA . THR A 1 97 ? -24.161 1.180 -14.313 1.00 21.62 97 THR A CA 1
ATOM 835 C C . THR A 1 97 ? -22.941 2.070 -14.516 1.00 19.45 97 THR A C 1
ATOM 836 O O . THR A 1 97 ? -22.700 2.994 -13.743 1.00 18.70 97 THR A O 1
ATOM 840 N N . LEU A 1 98 ? -22.171 1.784 -15.562 1.00 22.74 98 LEU A N 1
ATOM 841 C CA . LEU A 1 98 ? -21.081 2.670 -15.946 1.00 21.39 98 LEU A CA 1
ATOM 842 C C . LEU A 1 98 ? -21.654 4.036 -16.286 1.00 13.73 98 LEU A C 1
ATOM 843 O O . LEU A 1 98 ? -21.181 5.044 -15.785 1.00 26.31 98 LEU A O 1
ATOM 848 N N . ILE A 1 99 ? -22.680 4.056 -17.128 1.00 21.96 99 ILE A N 1
ATOM 849 C CA . ILE A 1 99 ? -23.320 5.303 -17.552 1.00 23.43 99 ILE A CA 1
ATOM 850 C C . ILE A 1 99 ? -23.917 6.054 -16.354 1.00 21.78 99 ILE A C 1
ATOM 851 O O . ILE A 1 99 ? -23.754 7.271 -16.207 1.00 25.50 99 ILE A O 1
ATOM 856 N N . TRP A 1 100 ? -24.589 5.309 -15.484 1.00 29.06 100 TRP A N 1
ATOM 857 C CA . TRP A 1 100 ? -25.160 5.867 -14.255 1.00 23.90 100 TRP A CA 1
ATOM 858 C C . TRP A 1 100 ? -24.081 6.542 -13.412 1.00 24.85 100 TRP A C 1
ATOM 859 O O . TRP A 1 100 ? -24.287 7.627 -12.854 1.00 25.71 100 TRP A O 1
ATOM 870 N N . THR A 1 101 ? -22.922 5.894 -13.331 1.00 23.03 101 THR A N 1
ATOM 871 C CA . THR A 1 101 ? -21.832 6.370 -12.491 1.00 24.78 101 THR A CA 1
ATOM 872 C C . THR A 1 101 ? -21.223 7.637 -13.077 1.00 26.84 101 THR A C 1
ATOM 873 O O . THR A 1 101 ? -20.965 8.589 -12.354 1.00 26.71 101 THR A O 1
ATOM 877 N N . LEU A 1 102 ? -21.006 7.636 -14.391 1.00 27.72 102 LEU A N 1
ATOM 878 C CA . LEU A 1 102 ? -20.410 8.773 -15.087 1.00 27.91 102 LEU A CA 1
ATOM 879 C C . LEU A 1 102 ? -21.285 10.003 -14.920 1.00 35.75 102 LEU A C 1
ATOM 880 O O . LEU A 1 102 ? -20.817 11.064 -14.500 1.00 32.97 102 LEU A O 1
ATOM 885 N N . ARG A 1 103 ? -22.557 9.833 -15.272 1.00 31.57 103 ARG A N 1
ATOM 886 C CA . ARG A 1 103 ? -23.574 10.871 -15.162 1.00 35.51 103 ARG A CA 1
ATOM 887 C C . ARG A 1 103 ? -23.610 11.471 -13.760 1.00 35.48 103 ARG A C 1
ATOM 888 O O . ARG A 1 103 ? -23.866 12.661 -13.597 1.00 46.03 103 ARG A O 1
ATOM 896 N N . LYS A 1 104 ? -23.326 10.654 -12.750 1.00 31.29 104 LYS A N 1
ATOM 897 C CA . LYS A 1 104 ? -23.356 11.132 -11.381 1.00 27.88 104 LYS A CA 1
ATOM 898 C C . LYS A 1 104 ? -22.082 11.866 -10.988 1.00 40.63 104 LYS A C 1
ATOM 899 O O . LYS A 1 104 ? -22.127 12.815 -10.211 1.00 36.77 104 LYS A O 1
ATOM 905 N N . MET A 1 105 ? -20.947 11.431 -11.527 1.00 39.20 105 MET A N 1
ATOM 906 C CA . MET A 1 105 ? -19.675 12.077 -11.222 1.00 40.46 105 MET A CA 1
ATOM 907 C C . MET A 1 105 ? -19.499 13.365 -12.021 1.00 35.30 105 MET A C 1
ATOM 908 O O . MET A 1 105 ? -19.024 14.365 -11.493 1.00 45.59 105 MET A O 1
ATOM 913 N N . ILE A 1 106 ? -19.874 13.326 -13.296 1.00 35.93 106 ILE A N 1
ATOM 914 C CA . ILE A 1 106 ? -19.701 14.468 -14.195 1.00 42.87 106 ILE A CA 1
ATOM 915 C C . ILE A 1 106 ? -20.636 15.610 -13.778 1.00 49.57 106 ILE A C 1
ATOM 916 O O . ILE A 1 106 ? -20.342 16.788 -13.999 1.00 46.75 106 ILE A O 1
ATOM 921 N N . GLY A 1 107 ? -21.760 15.249 -13.167 1.00 44.40 107 GLY A N 1
ATOM 922 C CA . GLY A 1 107 ? -22.648 16.220 -12.547 1.00 46.01 107 GLY A CA 1
ATOM 923 C C . GLY A 1 107 ? -23.363 17.156 -13.504 1.00 40.01 107 GLY A C 1
ATOM 924 O O . GLY A 1 107 ? -23.982 16.720 -14.475 1.00 42.43 107 GLY A O 1
ATOM 925 N N . SER A 1 108 ? -23.256 18.453 -13.229 1.00 38.45 108 SER A N 1
ATOM 926 C CA . SER A 1 108 ? -24.056 19.468 -13.909 1.00 46.08 108 SER A CA 1
ATOM 927 C C . SER A 1 108 ? -23.760 19.565 -15.398 1.00 50.05 108 SER A C 1
ATOM 928 O O . SER A 1 108 ? -24.637 19.908 -16.193 1.00 48.34 108 SER A O 1
ATOM 931 N N . GLU A 1 109 ? -22.523 19.251 -15.766 1.00 43.29 109 GLU A N 1
ATOM 932 C CA . GLU A 1 109 ? -22.078 19.389 -17.142 1.00 46.04 109 GLU A CA 1
ATOM 933 C C . GLU A 1 109 ? -22.187 18.080 -17.911 1.00 41.71 109 GLU A C 1
ATOM 934 O O . GLU A 1 109 ? -21.437 17.844 -18.854 1.00 50.79 109 GLU A O 1
ATOM 940 N N . TRP A 1 110 ? -23.125 17.232 -17.503 1.00 43.99 110 TRP A N 1
ATOM 941 C CA . TRP A 1 110 ? -23.389 15.986 -18.210 1.00 37.81 110 TRP A CA 1
ATOM 942 C C . TRP A 1 110 ? -24.440 16.258 -19.270 1.00 43.26 110 TRP A C 1
ATOM 943 O O . TRP A 1 110 ? -25.457 16.891 -18.994 1.00 48.26 110 TRP A O 1
ATOM 954 N N . THR A 1 111 ? -24.186 15.798 -20.491 1.00 42.81 111 THR A N 1
ATOM 955 C CA . THR A 1 111 ? -25.082 16.083 -21.602 1.00 40.94 111 THR A CA 1
ATOM 956 C C . THR A 1 111 ? -25.614 14.808 -22.238 1.00 46.29 111 THR A C 1
ATOM 957 O O . THR A 1 111 ? -25.043 13.725 -22.073 1.00 44.48 111 THR A O 1
ATOM 961 N N . LYS A 1 112 ? -26.713 14.951 -22.969 1.00 36.80 112 LYS A N 1
ATOM 962 C CA . LYS A 1 112 ? -27.346 13.832 -23.649 1.00 43.74 112 LYS A CA 1
ATOM 963 C C . LYS A 1 112 ? -26.427 13.326 -24.763 1.00 45.22 112 LYS A C 1
ATOM 964 O O . LYS A 1 112 ? -26.459 12.147 -25.137 1.00 39.07 112 LYS A O 1
ATOM 970 N N . GLN A 1 113 ? -25.609 14.239 -25.282 1.00 35.31 113 GLN A N 1
ATOM 971 C CA . GLN A 1 113 ? -24.600 13.920 -26.282 1.00 42.03 113 GLN A CA 1
ATOM 972 C C . GLN A 1 113 ? -23.499 13.037 -25.694 1.00 36.12 113 GLN A C 1
ATOM 973 O O . GLN A 1 113 ? -23.149 12.009 -26.274 1.00 32.95 113 GLN A O 1
ATOM 979 N N . LEU A 1 114 ? -22.953 13.455 -24.552 1.00 30.25 114 LEU A N 1
ATOM 980 C CA . LEU A 1 114 ? -21.951 12.675 -23.830 1.00 33.93 114 LEU A CA 1
ATOM 981 C C . LEU A 1 114 ? -22.462 11.273 -23.565 1.00 30.43 114 LEU A C 1
ATOM 982 O O . LEU A 1 114 ? -21.751 10.294 -23.760 1.00 28.36 114 LEU A O 1
ATOM 987 N N . GLU A 1 115 ? -23.707 11.195 -23.104 1.00 39.90 115 GLU A N 1
ATOM 988 C CA . GLU A 1 115 ? -24.323 9.925 -22.760 1.00 34.71 115 GLU A CA 1
ATOM 989 C C . GLU A 1 115 ? -24.456 9.049 -23.990 1.00 32.62 115 GLU A C 1
ATOM 990 O O . GLU A 1 115 ? -24.262 7.832 -23.924 1.00 30.65 115 GLU A O 1
ATOM 996 N N . GLN A 1 116 ? -24.780 9.673 -25.116 1.00 30.37 116 GLN A N 1
ATOM 997 C CA . GLN A 1 116 ? -24.881 8.950 -26.373 1.00 25.45 116 GLN A CA 1
ATOM 998 C C . GLN A 1 116 ? -23.515 8.410 -26.834 1.00 24.11 116 GLN A C 1
ATOM 999 O O . GLN A 1 116 ? -23.421 7.277 -27.301 1.00 26.09 116 GLN A O 1
ATOM 1005 N N . LEU A 1 117 ? -22.462 9.210 -26.687 1.00 24.94 117 LEU A N 1
ATOM 1006 C CA . LEU A 1 117 ? -21.123 8.789 -27.113 1.00 23.40 117 LEU A CA 1
ATOM 1007 C C . LEU A 1 117 ? -20.595 7.625 -26.251 1.00 20.80 117 LEU A C 1
ATOM 1008 O O . LEU A 1 117 ? -20.131 6.611 -26.776 1.00 24.01 117 LEU A O 1
ATOM 1013 N N . TRP A 1 118 ? -20.671 7.782 -24.932 1.00 19.90 118 TRP A N 1
ATOM 1014 C CA . TRP A 1 118 ? -20.326 6.698 -24.016 1.00 24.16 118 TRP A CA 1
ATOM 1015 C C . TRP A 1 118 ? -21.155 5.443 -24.281 1.00 25.72 118 TRP A C 1
ATOM 1016 O O . TRP A 1 118 ? -20.642 4.325 -24.236 1.00 22.08 118 TRP A O 1
ATOM 1027 N N . THR A 1 119 ? -22.439 5.625 -24.575 1.00 25.30 119 THR A N 1
ATOM 1028 C CA . THR A 1 119 ? -23.290 4.491 -24.892 1.00 22.83 119 THR A CA 1
ATOM 1029 C C . THR A 1 119 ? -22.844 3.804 -26.182 1.00 24.35 119 THR A C 1
ATOM 1030 O O . THR A 1 119 ? -22.748 2.581 -26.225 1.00 24.22 119 THR A O 1
ATOM 1034 N N . GLN A 1 120 ? -22.573 4.580 -27.230 1.00 23.44 120 GLN A N 1
ATOM 1035 C CA . GLN A 1 120 ? -22.115 3.995 -28.492 1.00 27.02 120 GLN A CA 1
ATOM 1036 C C . GLN A 1 120 ? -20.816 3.212 -28.309 1.00 23.09 120 GLN A C 1
ATOM 1037 O O . GLN A 1 120 ? -20.669 2.107 -28.829 1.00 21.79 120 GLN A O 1
ATOM 1043 N N . ALA A 1 121 ? -19.885 3.793 -27.562 1.00 20.24 121 ALA A N 1
ATOM 1044 C CA . ALA A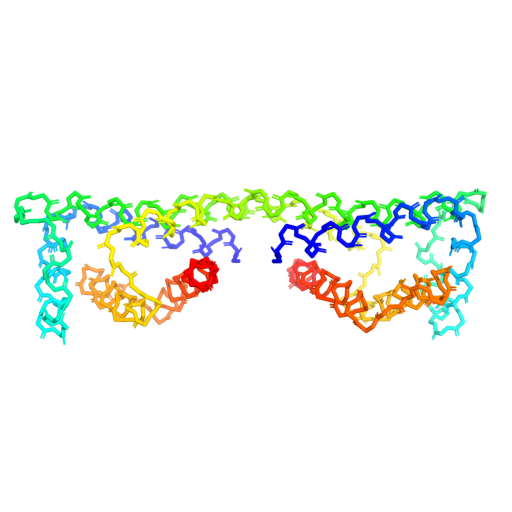 1 121 ? -18.572 3.188 -27.362 1.00 22.24 121 ALA A CA 1
ATOM 1045 C C . ALA A 1 121 ? -18.735 1.860 -26.628 1.00 24.06 121 ALA A C 1
ATOM 1046 O O . ALA A 1 121 ? -18.159 0.848 -27.020 1.00 20.15 121 ALA A O 1
ATOM 1048 N N . TYR A 1 122 ? -19.548 1.868 -25.574 1.00 20.39 122 TYR A N 1
ATOM 1049 C CA . TYR A 1 122 ? -19.767 0.664 -24.778 1.00 16.23 122 TYR A CA 1
ATOM 1050 C C . TYR A 1 122 ? -20.452 -0.444 -25.571 1.00 21.92 122 TYR A C 1
ATOM 1051 O O . TYR A 1 122 ? -20.019 -1.590 -25.520 1.00 18.74 122 TYR A O 1
ATOM 1060 N N . GLU A 1 123 ? -21.532 -0.113 -26.281 1.00 22.55 123 GLU A N 1
ATOM 1061 C CA . GLU A 1 123 ? -22.289 -1.123 -27.023 1.00 21.96 123 GLU A CA 1
ATOM 1062 C C . GLU A 1 123 ? -21.461 -1.764 -28.125 1.00 19.15 123 GLU A C 1
ATOM 1063 O O . GLU A 1 123 ? -21.538 -2.971 -28.354 1.00 21.14 123 GLU A O 1
ATOM 1069 N N . ALA A 1 124 ? -20.666 -0.948 -28.800 1.00 18.42 124 ALA A N 1
ATOM 1070 C CA . ALA A 1 124 ? -19.822 -1.428 -29.889 1.00 28.63 124 ALA A CA 1
ATOM 1071 C C . ALA A 1 124 ? -18.756 -2.391 -29.364 1.00 24.15 124 ALA A C 1
ATOM 1072 O O . ALA A 1 124 ? -18.521 -3.448 -29.948 1.00 21.34 124 ALA A O 1
ATOM 1074 N N . LEU A 1 125 ? -18.131 -2.027 -28.248 1.00 22.65 125 LEU A N 1
ATOM 1075 C CA . LEU A 1 125 ? -17.163 -2.899 -27.587 1.00 22.61 125 LEU A CA 1
ATOM 1076 C C . LEU A 1 125 ? -17.848 -4.166 -27.073 1.00 21.71 125 LEU A C 1
ATOM 1077 O O . LEU A 1 125 ? -17.381 -5.277 -27.327 1.00 22.63 125 LEU A O 1
ATOM 1082 N N . ALA A 1 126 ? -18.952 -4.000 -26.346 1.00 15.37 126 ALA A N 1
ATOM 1083 C CA . ALA A 1 126 ? -19.659 -5.154 -25.781 1.00 18.03 126 ALA A CA 1
ATOM 1084 C C . ALA A 1 126 ? -20.099 -6.110 -26.887 1.00 18.33 126 ALA A C 1
ATOM 1085 O O . ALA A 1 126 ? -20.014 -7.325 -26.743 1.00 21.80 126 ALA A O 1
ATOM 1087 N N . GLN A 1 127 ? -20.510 -5.562 -28.024 1.00 20.74 127 GLN A N 1
ATOM 1088 C CA . GLN A 1 127 ? -20.882 -6.396 -29.168 1.00 20.88 127 GLN A CA 1
ATOM 1089 C C . GLN A 1 127 ? -19.730 -7.331 -29.605 1.00 21.02 127 GLN A C 1
ATOM 1090 O O . GLN A 1 127 ? -19.938 -8.530 -29.836 1.00 24.52 127 GLN A O 1
ATOM 1096 N N . VAL A 1 128 ? -18.516 -6.791 -29.685 1.00 19.02 128 VAL A N 1
ATOM 1097 C CA . VAL A 1 128 ? -17.347 -7.582 -30.082 1.00 19.83 128 VAL A CA 1
ATOM 1098 C C . VAL A 1 128 ? -16.984 -8.598 -28.995 1.00 18.92 128 VAL A C 1
ATOM 1099 O O . VAL A 1 128 ? -16.665 -9.752 -29.286 1.00 23.68 128 VAL A O 1
ATOM 1103 N N . MET A 1 129 ? -17.053 -8.171 -27.741 1.00 20.01 129 MET A N 1
ATOM 1104 C CA . MET A 1 129 ? -16.768 -9.065 -26.612 1.00 13.84 129 MET A CA 1
ATOM 1105 C C . MET A 1 129 ? -17.818 -10.162 -26.514 1.00 18.61 129 MET A C 1
ATOM 1106 O O . MET A 1 129 ? -17.477 -11.324 -26.314 1.00 18.15 129 MET A O 1
ATOM 1111 N N . ILE A 1 130 ? -19.088 -9.787 -26.670 1.00 20.31 130 ILE A N 1
ATOM 1112 C CA . ILE A 1 130 ? -20.197 -10.751 -26.630 1.00 19.37 130 ILE A CA 1
ATOM 1113 C C . ILE A 1 130 ? -20.068 -11.825 -27.708 1.00 26.00 130 ILE A C 1
ATOM 1114 O O . ILE A 1 130 ? -20.305 -13.013 -27.452 1.00 32.20 130 ILE A O 1
ATOM 1119 N N . GLU A 1 131 ? -19.678 -11.408 -28.910 1.00 26.73 131 GLU A N 1
ATOM 1120 C CA . GLU A 1 131 ? -19.436 -12.349 -29.997 1.00 22.14 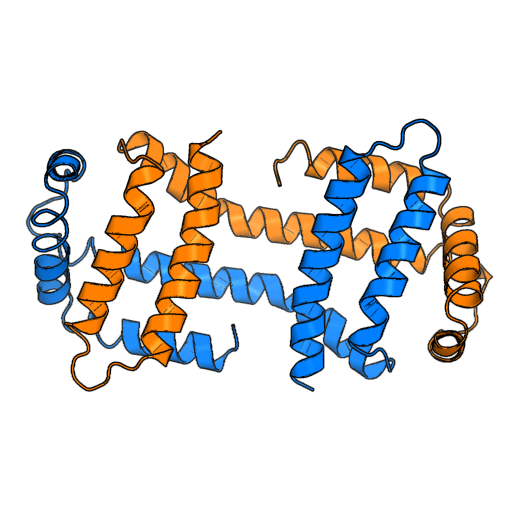131 GLU A CA 1
ATOM 1121 C C . GLU A 1 131 ? -18.408 -13.379 -29.536 1.00 29.14 131 GLU A C 1
ATOM 1122 O O . GLU A 1 131 ? -18.579 -14.580 -29.733 1.00 31.39 131 GLU A O 1
ATOM 1128 N N . GLU A 1 132 ? -17.352 -12.904 -28.885 1.00 26.91 132 GLU A N 1
ATOM 1129 C CA . GLU A 1 132 ? -16.331 -13.807 -28.371 1.00 25.49 132 GLU A CA 1
ATOM 1130 C C . GLU A 1 132 ? -16.895 -14.767 -27.324 1.00 24.01 132 GLU A C 1
ATOM 1131 O O . GLU A 1 132 ? -16.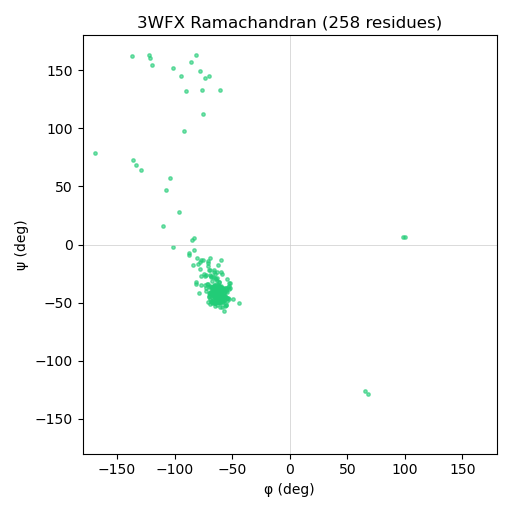568 -15.951 -27.340 1.00 26.51 132 GLU A O 1
ATOM 1137 N N . HIS A 1 133 ? -17.750 -14.272 -26.427 1.00 26.61 133 HIS A N 1
ATOM 1138 C CA . HIS A 1 133 ? -18.384 -15.153 -25.441 1.00 27.59 133 HIS A CA 1
ATOM 1139 C C . HIS A 1 133 ? -19.145 -16.282 -26.128 1.00 33.61 133 HIS A C 1
ATOM 1140 O O . HIS A 1 133 ? -19.109 -17.429 -25.687 1.00 34.24 133 HIS A O 1
ATOM 1147 N N . HIS A 1 134 ? -19.830 -15.952 -27.217 1.00 38.24 134 HIS A N 1
ATOM 1148 C CA . HIS A 1 134 ? -20.644 -16.937 -27.923 1.00 44.10 134 HIS A CA 1
ATOM 1149 C C . HIS A 1 134 ? -19.801 -17.989 -28.642 1.00 40.39 134 HIS A C 1
ATOM 1150 O O . HIS A 1 134 ? -20.273 -19.094 -28.911 1.00 54.43 134 HIS A O 1
ATOM 1157 N N . HIS A 1 135 ? -18.546 -17.650 -28.922 1.00 44.32 135 HIS A N 1
ATOM 1158 C CA . HIS A 1 135 ? -17.591 -18.607 -29.472 1.00 43.48 135 HIS A CA 1
ATOM 1159 C C . HIS A 1 135 ? -17.168 -19.645 -28.441 1.00 49.16 135 HIS A C 1
ATOM 1160 O O . HIS A 1 135 ? -16.612 -20.684 -28.790 1.00 50.29 135 HIS A O 1
ATOM 1167 N N . HIS A 1 136 ? -17.434 -19.359 -27.170 1.00 46.24 136 HIS A N 1
ATOM 1168 C CA . HIS A 1 136 ? -17.079 -20.267 -26.084 1.00 47.51 136 HIS A CA 1
ATOM 1169 C C . HIS A 1 136 ? -18.286 -21.078 -25.594 1.00 49.39 136 HIS A C 1
ATOM 1170 O O . HIS A 1 136 ? -19.031 -20.649 -24.712 1.00 47.90 136 HIS A O 1
ATOM 1177 N N . MET B 1 1 ? -16.637 7.805 -34.833 1.00 23.61 1 MET B N 1
ATOM 1178 C CA . MET B 1 1 ? -16.690 9.077 -34.127 1.00 32.69 1 MET B CA 1
ATOM 1179 C C . MET B 1 1 ? -15.712 10.072 -34.712 1.00 28.76 1 MET B C 1
ATOM 1180 O O . MET B 1 1 ? -14.688 9.686 -35.269 1.00 32.12 1 MET B O 1
ATOM 1185 N N . THR B 1 2 ? -16.019 11.356 -34.555 1.00 28.38 2 THR B N 1
ATOM 1186 C CA . THR B 1 2 ? -15.115 12.408 -34.995 1.00 26.93 2 THR B CA 1
ATOM 1187 C C . THR B 1 2 ? -14.050 12.601 -33.934 1.00 34.21 2 THR B C 1
ATOM 1188 O O . THR B 1 2 ? -14.225 12.152 -32.802 1.00 36.47 2 THR B O 1
ATOM 1192 N N . ARG B 1 3 ? -12.948 13.258 -34.285 1.00 34.92 3 ARG B N 1
ATOM 1193 C CA . ARG B 1 3 ? -11.911 13.556 -33.290 1.00 33.45 3 ARG B CA 1
ATOM 1194 C C . ARG B 1 3 ? -12.477 14.374 -32.128 1.00 34.91 3 ARG B C 1
ATOM 1195 O O . ARG B 1 3 ? -12.118 14.157 -30.970 1.00 28.67 3 ARG B O 1
ATOM 1203 N N . GLU B 1 4 ? -13.374 15.303 -32.445 1.00 32.07 4 GLU B N 1
ATOM 1204 C CA A GLU B 1 4 ? -14.017 16.168 -31.462 0.48 35.67 4 GLU B CA 1
ATOM 1205 C CA B GLU B 1 4 ? -13.947 16.151 -31.412 0.52 35.67 4 GLU B CA 1
ATOM 1206 C C . GLU B 1 4 ? -14.807 15.349 -30.440 1.00 36.71 4 GLU B C 1
ATOM 1207 O O . GLU B 1 4 ? -14.782 15.619 -29.240 1.00 38.85 4 GLU B O 1
ATOM 1218 N N . GLU B 1 5 ? -15.528 14.353 -30.946 1.00 33.07 5 GLU B N 1
ATOM 1219 C CA . GLU B 1 5 ? -16.328 13.474 -30.103 1.00 30.65 5 GLU B CA 1
ATOM 1220 C C . GLU B 1 5 ? -15.459 12.619 -29.183 1.00 31.78 5 GLU B C 1
ATOM 1221 O O . GLU B 1 5 ? -15.807 12.392 -28.025 1.00 25.34 5 GLU B O 1
ATOM 1227 N N . ILE B 1 6 ? -14.338 12.136 -29.706 1.00 26.33 6 ILE B N 1
ATOM 1228 C CA . ILE B 1 6 ? -13.405 11.338 -28.915 1.00 25.23 6 ILE B CA 1
ATOM 1229 C C . ILE B 1 6 ? -12.765 12.178 -27.807 1.00 31.18 6 ILE B C 1
ATOM 1230 O O . ILE B 1 6 ? -12.546 11.695 -26.683 1.00 22.49 6 ILE B O 1
ATOM 1235 N N . LYS B 1 7 ? -12.482 13.440 -28.122 1.00 30.80 7 LYS B N 1
ATOM 1236 C CA . LYS B 1 7 ? -11.953 14.375 -27.127 1.00 28.40 7 LYS B CA 1
ATOM 1237 C C . LYS B 1 7 ? -12.977 14.641 -26.040 1.00 26.56 7 LYS B C 1
ATOM 1238 O O . LYS B 1 7 ? -12.619 14.812 -24.876 1.00 33.93 7 LYS B O 1
ATOM 1244 N N . MET B 1 8 ? -14.250 14.690 -26.412 1.00 29.73 8 MET B N 1
ATOM 1245 C CA . MET B 1 8 ? -15.297 14.870 -25.413 1.00 31.59 8 MET B CA 1
ATOM 1246 C C . MET B 1 8 ? -15.311 13.689 -24.451 1.00 32.17 8 MET B C 1
ATOM 1247 O O . MET B 1 8 ? -15.508 13.856 -23.253 1.00 24.75 8 MET B O 1
ATOM 1252 N N . ILE B 1 9 ? -15.090 12.495 -24.990 1.00 28.76 9 ILE B N 1
ATOM 1253 C CA . ILE B 1 9 ? -15.030 11.290 -24.182 1.00 26.80 9 ILE B CA 1
ATOM 1254 C C . ILE B 1 9 ? -13.813 11.363 -23.285 1.00 30.05 9 ILE B C 1
ATOM 1255 O O . ILE B 1 9 ? -13.906 11.135 -22.081 1.00 22.92 9 ILE B O 1
ATOM 1260 N N . GLN B 1 10 ? -12.686 11.748 -23.872 1.00 25.19 10 GLN B N 1
ATOM 1261 C CA . GLN B 1 10 ? -11.434 11.844 -23.144 1.00 24.94 10 GLN B CA 1
ATOM 1262 C C . GLN B 1 10 ? -11.517 12.843 -21.989 1.00 29.36 10 GLN B C 1
ATOM 1263 O O . GLN B 1 10 ? -11.036 12.568 -20.887 1.00 25.76 10 GLN B O 1
ATOM 1269 N N . LYS B 1 11 ? -12.131 13.994 -22.249 1.00 27.24 11 LYS B N 1
ATOM 1270 C CA . LYS B 1 11 ? -12.293 15.043 -21.235 1.00 30.11 11 LYS B CA 1
ATOM 1271 C C . LYS B 1 11 ? -13.180 14.615 -20.058 1.00 31.01 11 LYS B C 1
ATOM 1272 O O . LYS B 1 11 ? -12.892 14.920 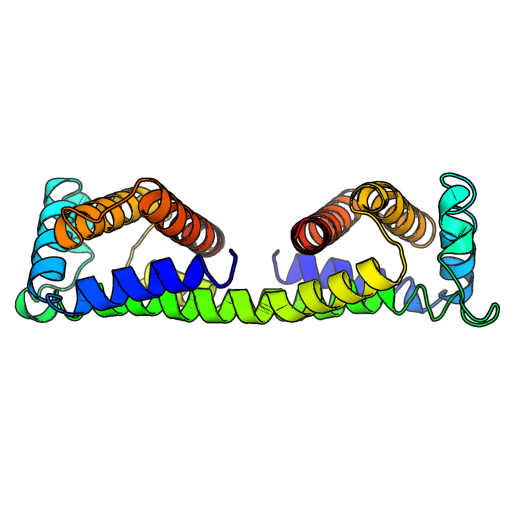-18.895 1.00 25.18 11 LYS B O 1
ATOM 1278 N N . SER B 1 12 ? -14.277 13.929 -20.356 1.00 28.18 12 SER B N 1
ATOM 1279 C CA . SER B 1 12 ? -15.153 13.459 -19.290 1.00 29.78 12 SER B CA 1
ATOM 1280 C C . SER B 1 12 ? -14.434 12.390 -18.474 1.00 31.72 12 SER B C 1
ATOM 1281 O O . SER B 1 12 ? -14.565 12.325 -17.252 1.00 26.56 12 SER B O 1
ATOM 1284 N N . TRP B 1 13 ? -13.653 11.573 -19.170 1.00 26.17 13 TRP B N 1
ATOM 1285 C CA . TRP B 1 13 ? -12.821 10.547 -18.554 1.00 26.46 13 TRP B CA 1
ATOM 1286 C C . TRP B 1 13 ? -11.827 11.139 -17.550 1.00 31.66 13 TRP B C 1
ATOM 1287 O O . TRP B 1 13 ? -11.719 10.662 -16.422 1.00 28.23 13 TRP B O 1
ATOM 1298 N N . LEU B 1 14 ? -11.106 12.184 -17.952 1.00 28.39 14 LEU B N 1
ATOM 1299 C CA . LEU B 1 14 ? -10.134 12.819 -17.060 1.00 34.76 14 LEU B CA 1
ATOM 1300 C C . LEU B 1 14 ? -10.807 13.402 -15.812 1.00 32.01 14 LEU B C 1
ATOM 1301 O O . LEU B 1 14 ? -10.217 13.436 -14.729 1.00 34.46 14 LEU B O 1
ATOM 1306 N N . ARG B 1 15 ? -12.046 13.853 -15.978 1.00 29.08 15 ARG B N 1
ATOM 1307 C CA . ARG B 1 15 ? -12.834 14.395 -14.879 1.00 37.39 15 ARG B CA 1
ATOM 1308 C C . ARG B 1 15 ? -13.117 13.323 -13.824 1.00 41.39 15 ARG B C 1
ATOM 1309 O O . ARG B 1 15 ? -13.006 13.577 -12.629 1.00 34.48 15 ARG B O 1
ATOM 1317 N N . VAL B 1 16 ? -13.485 12.124 -14.270 1.00 34.56 16 VAL B N 1
ATOM 1318 C CA . VAL B 1 16 ? -13.776 11.020 -13.353 1.00 33.62 16 VAL B CA 1
ATOM 1319 C C . VAL B 1 16 ? -12.529 10.571 -12.602 1.00 40.04 16 VAL B C 1
ATOM 1320 O O . VAL B 1 16 ? -12.580 10.277 -11.411 1.00 36.05 16 VAL B O 1
ATOM 1324 N N . ILE B 1 17 ? -11.410 10.513 -13.313 1.00 35.20 17 ILE B N 1
ATOM 1325 C CA . ILE B 1 17 ? -10.128 10.166 -12.716 1.00 33.75 17 ILE B CA 1
ATOM 1326 C C . ILE B 1 17 ? -9.812 11.045 -11.504 1.00 39.21 17 ILE B C 1
ATOM 1327 O O . ILE B 1 17 ? -9.298 10.568 -10.487 1.00 43.07 17 ILE B O 1
ATOM 1332 N N . ASP B 1 18 ? -10.162 12.323 -11.616 1.00 43.85 18 ASP B N 1
ATOM 1333 C CA . ASP B 1 18 ? -9.935 13.304 -10.559 1.00 41.31 18 ASP B CA 1
ATOM 1334 C C . ASP B 1 18 ? -10.505 12.867 -9.203 1.00 45.51 18 ASP B C 1
ATOM 1335 O O . ASP B 1 18 ? -9.923 13.146 -8.157 1.00 46.85 18 ASP B O 1
ATOM 1340 N N . LYS B 1 19 ? -11.647 12.190 -9.225 1.00 41.78 19 LYS B N 1
ATOM 1341 C CA . LYS B 1 19 ? -12.192 11.581 -8.015 1.00 41.40 19 LYS B CA 1
ATOM 1342 C C . LYS B 1 19 ? -12.525 10.116 -8.286 1.00 38.41 19 LYS B C 1
ATOM 1343 O O . LYS B 1 19 ? -13.686 9.702 -8.239 1.00 42.11 19 LYS B O 1
ATOM 1349 N N . MET B 1 20 ? -11.483 9.339 -8.569 1.00 34.93 20 MET B N 1
ATOM 1350 C CA A MET B 1 20 ? -11.636 7.940 -8.960 0.45 35.99 20 MET B CA 1
ATOM 1351 C CA B MET B 1 20 ? -11.649 7.946 -8.969 0.55 36.00 20 MET B CA 1
ATOM 1352 C C . MET B 1 20 ? -12.049 7.029 -7.808 1.00 33.65 20 MET B C 1
ATOM 1353 O O . MET B 1 20 ? -12.773 6.051 -8.010 1.00 31.76 20 MET B O 1
ATOM 1362 N N . ASP B 1 21 ? -11.581 7.339 -6.600 1.00 28.96 21 ASP B N 1
ATOM 1363 C CA . ASP B 1 21 ? -11.946 6.556 -5.415 1.00 36.36 21 ASP B CA 1
ATOM 1364 C C . ASP B 1 21 ? -13.460 6.586 -5.185 1.00 32.41 21 ASP B C 1
ATOM 1365 O O . ASP B 1 21 ? -14.073 5.573 -4.849 1.00 32.17 21 ASP B O 1
ATOM 1370 N N . GLU B 1 22 ? -14.049 7.762 -5.376 1.00 34.12 22 GLU B N 1
ATOM 1371 C CA . GLU B 1 22 ? -15.479 7.958 -5.183 1.00 37.35 22 GLU B CA 1
ATOM 1372 C C . GLU B 1 22 ? -16.294 7.305 -6.287 1.00 33.54 22 GLU B C 1
ATOM 1373 O O . GLU B 1 22 ? -17.354 6.728 -6.031 1.00 27.91 22 GLU B O 1
ATOM 1379 N N . ALA B 1 23 ? -15.797 7.408 -7.516 1.00 27.18 23 ALA B N 1
ATOM 1380 C CA . ALA B 1 23 ? -16.455 6.796 -8.660 1.00 26.42 23 ALA B CA 1
ATOM 1381 C C . ALA B 1 23 ? -16.475 5.282 -8.485 1.00 23.19 23 ALA B C 1
ATOM 1382 O O . ALA B 1 23 ? -17.498 4.644 -8.722 1.00 25.76 23 ALA B O 1
ATOM 1384 N N . GLY B 1 24 ? -15.343 4.714 -8.066 1.00 25.14 24 GLY B N 1
ATOM 1385 C CA . GLY B 1 24 ? -15.249 3.284 -7.820 1.00 22.43 24 GLY B CA 1
ATOM 1386 C C . GLY B 1 24 ? -16.295 2.813 -6.823 1.00 30.67 24 GLY B C 1
ATOM 1387 O O . GLY B 1 24 ? -17.063 1.883 -7.090 1.00 22.00 24 GLY B O 1
ATOM 1388 N N . LEU B 1 25 ? -16.328 3.474 -5.669 1.00 27.67 25 LEU B N 1
ATOM 1389 C CA . LEU B 1 25 ? -17.267 3.134 -4.611 1.00 25.40 25 LEU B CA 1
ATOM 1390 C C . LEU B 1 25 ? -18.714 3.195 -5.109 1.00 20.16 25 LEU B C 1
ATOM 1391 O O . LEU B 1 25 ? -19.502 2.292 -4.848 1.00 25.19 25 LEU B O 1
ATOM 1396 N N . LEU B 1 26 ? -19.042 4.259 -5.832 1.00 18.68 26 LEU B N 1
ATOM 1397 C CA . LEU B 1 26 ? -20.380 4.456 -6.375 1.00 21.70 26 LEU B CA 1
ATOM 1398 C C . LEU B 1 26 ? -20.731 3.329 -7.323 1.00 26.64 26 LEU B C 1
ATOM 1399 O O . LEU B 1 26 ? -21.794 2.721 -7.207 1.00 20.17 26 LEU B O 1
ATOM 1404 N N . PHE B 1 27 ? -19.824 3.048 -8.259 1.00 19.03 27 PHE B N 1
ATOM 1405 C CA . PHE B 1 27 ? -20.052 2.014 -9.252 1.00 18.84 27 PHE B CA 1
ATOM 1406 C C . PHE B 1 27 ? -20.373 0.645 -8.662 1.00 18.70 27 PHE B C 1
ATOM 1407 O O . PHE B 1 27 ? -21.352 0.006 -9.051 1.00 19.52 27 PHE B O 1
ATOM 1415 N N . TYR B 1 28 ? -19.533 0.172 -7.746 1.00 17.79 28 TYR B N 1
ATOM 1416 C CA . TYR B 1 28 ? -19.687 -1.187 -7.262 1.00 16.15 28 TYR B CA 1
ATOM 1417 C C . TYR B 1 28 ? -20.885 -1.303 -6.330 1.00 20.30 28 TYR B C 1
ATOM 1418 O O . TYR B 1 28 ? -21.587 -2.313 -6.326 1.00 18.17 28 TYR B O 1
ATOM 1427 N N . ARG B 1 29 ? -21.129 -0.248 -5.570 1.00 17.79 29 ARG B N 1
ATOM 1428 C CA . ARG B 1 29 ? -22.319 -0.177 -4.730 1.00 19.56 29 ARG B CA 1
ATOM 1429 C C . ARG B 1 29 ? -23.585 -0.298 -5.582 1.00 21.78 29 ARG B C 1
ATOM 1430 O O . ARG B 1 29 ? -24.481 -1.083 -5.267 1.00 20.03 29 ARG B O 1
ATOM 1438 N N . ARG B 1 30 ? -23.633 0.450 -6.689 1.00 18.68 30 ARG B N 1
ATOM 1439 C CA . ARG B 1 30 ? -24.785 0.432 -7.584 1.00 16.41 30 ARG B CA 1
ATOM 1440 C C . ARG B 1 30 ? -24.977 -0.915 -8.273 1.00 24.22 30 ARG B C 1
ATOM 1441 O O . ARG B 1 30 ? -26.085 -1.470 -8.258 1.00 18.33 30 ARG B O 1
ATOM 1449 N N . LEU B 1 31 ? -23.902 -1.436 -8.871 1.00 20.52 31 LEU B N 1
ATOM 1450 C CA . LEU B 1 31 ? -23.929 -2.740 -9.540 1.00 19.83 31 LEU B CA 1
ATOM 1451 C C . LEU B 1 31 ? -24.469 -3.838 -8.620 1.00 22.70 31 LEU B C 1
ATOM 1452 O O . LEU B 1 31 ? -25.311 -4.645 -9.018 1.00 22.81 31 LEU B O 1
ATOM 1457 N N . PHE B 1 32 ? -23.983 -3.880 -7.387 1.00 16.88 32 PHE B N 1
ATOM 1458 C CA . PHE B 1 32 ? -24.396 -4.950 -6.488 1.00 18.72 32 PHE B CA 1
ATOM 1459 C C . PHE B 1 32 ? -25.794 -4.723 -5.912 1.00 22.88 32 PHE B C 1
ATOM 1460 O O . PHE B 1 32 ? -26.476 -5.686 -5.574 1.00 24.90 32 PHE B O 1
ATOM 1468 N N . ASP B 1 33 ? -26.214 -3.461 -5.811 1.00 22.25 33 ASP B N 1
ATOM 1469 C CA . ASP B 1 33 ? -27.593 -3.137 -5.404 1.00 26.16 33 ASP B CA 1
ATOM 1470 C C . ASP B 1 33 ? -28.561 -3.583 -6.496 1.00 28.56 33 ASP B C 1
ATOM 1471 O O . ASP B 1 33 ? -29.547 -4.269 -6.242 1.00 23.93 33 ASP B O 1
ATOM 1476 N N . VAL B 1 34 ? -28.249 -3.191 -7.725 1.00 26.34 34 VAL B N 1
ATOM 1477 C CA . VAL B 1 34 ? -29.071 -3.511 -8.881 1.00 26.46 34 VAL B CA 1
ATOM 1478 C C . VAL B 1 34 ? -29.026 -4.999 -9.225 1.00 22.45 34 VAL B C 1
ATOM 1479 O O . VAL B 1 34 ? -30.054 -5.610 -9.504 1.00 24.21 34 VAL B O 1
ATOM 1483 N N . GLU B 1 35 ? -27.834 -5.583 -9.192 1.00 20.70 35 GLU B N 1
ATOM 1484 C CA . GLU B 1 35 ? -27.645 -6.956 -9.641 1.00 17.98 35 GLU B CA 1
ATOM 1485 C C . GLU B 1 35 ? -26.758 -7.766 -8.691 1.00 20.82 35 GLU B C 1
ATOM 1486 O O . GLU B 1 35 ? -25.606 -8.061 -9.019 1.00 18.80 35 GLU B O 1
ATOM 1492 N N . PRO B 1 36 ? -27.291 -8.137 -7.510 1.00 23.44 36 PRO B N 1
ATOM 1493 C CA . PRO B 1 36 ? -26.478 -8.834 -6.503 1.00 18.93 36 PRO B CA 1
ATOM 1494 C C . PRO B 1 36 ? -25.960 -10.199 -6.961 1.00 23.77 36 PRO B C 1
ATOM 1495 O O . PRO B 1 36 ? -24.945 -10.661 -6.445 1.00 24.04 36 PRO B O 1
ATOM 1499 N N . LYS B 1 37 ? -26.626 -10.829 -7.927 1.00 24.83 37 LYS B N 1
ATOM 1500 C CA . LYS B 1 37 ? -26.187 -12.142 -8.405 1.00 29.21 37 LYS B CA 1
ATOM 1501 C C . LYS B 1 37 ? -24.761 -12.154 -8.968 1.00 33.09 37 LYS B C 1
ATOM 1502 O O . LYS B 1 37 ? -24.106 -13.193 -8.959 1.00 22.97 37 LYS B O 1
ATOM 1508 N N . VAL B 1 38 ? -24.274 -11.015 -9.456 1.00 24.70 38 VAL B N 1
ATOM 1509 C CA . VAL B 1 38 ? -22.912 -10.986 -9.994 1.00 26.60 38 VAL B CA 1
ATOM 1510 C C . VAL B 1 38 ? -21.854 -10.698 -8.935 1.00 23.55 38 VAL B C 1
ATOM 1511 O O . VAL B 1 38 ? -20.656 -10.798 -9.213 1.00 22.68 38 VAL B O 1
ATOM 1515 N N . ARG B 1 39 ? -22.283 -10.338 -7.726 1.00 25.32 39 ARG B N 1
ATOM 1516 C CA . ARG B 1 39 ? -21.324 -10.058 -6.648 1.00 24.29 39 ARG B CA 1
ATOM 1517 C C . ARG B 1 39 ? -20.230 -11.125 -6.435 1.00 26.48 39 ARG B C 1
ATOM 1518 O O . ARG B 1 39 ? -19.050 -10.779 -6.326 1.00 25.68 39 ARG B O 1
ATOM 1526 N N . PRO B 1 40 ? -20.602 -12.417 -6.390 1.00 24.77 40 PRO B N 1
ATOM 1527 C CA . PRO B 1 40 ? -19.559 -13.435 -6.194 1.00 27.85 40 PRO B CA 1
ATOM 1528 C C . PRO B 1 40 ? -18.462 -13.470 -7.272 1.00 28.12 40 PRO B C 1
ATOM 1529 O O . PRO B 1 40 ? -17.441 -14.117 -7.065 1.00 23.66 40 PRO B O 1
ATOM 1533 N N . LEU B 1 41 ? -18.665 -12.802 -8.404 1.00 25.07 41 LEU B N 1
ATOM 1534 C CA . LEU B 1 41 ? -17.671 -12.813 -9.476 1.00 25.17 41 LEU B CA 1
ATOM 1535 C C . LEU B 1 41 ? -16.452 -11.959 -9.134 1.00 26.28 41 LEU B C 1
ATOM 1536 O O . LEU B 1 41 ? -15.354 -12.207 -9.619 1.00 30.47 41 LEU B O 1
ATOM 1541 N N . PHE B 1 42 ? -16.655 -10.948 -8.299 1.00 27.41 42 PHE B N 1
ATOM 1542 C CA . PHE B 1 42 ? -15.622 -9.957 -8.058 1.00 27.14 42 PHE B CA 1
ATOM 1543 C C . PHE B 1 42 ? -14.771 -10.277 -6.848 1.00 37.98 42 PHE B C 1
ATOM 1544 O O . PHE B 1 42 ? -15.255 -10.825 -5.864 1.00 29.23 42 PHE B O 1
ATOM 1552 N N . LYS B 1 43 ? -13.489 -9.947 -6.937 1.00 43.77 43 LYS B N 1
ATOM 1553 C CA . LYS B 1 43 ? -12.599 -10.127 -5.802 1.00 47.95 43 LYS B CA 1
ATOM 1554 C C . LYS B 1 43 ? -12.849 -9.037 -4.774 1.00 50.10 43 LYS B C 1
ATOM 1555 O O . LYS B 1 43 ? -12.960 -7.856 -5.108 1.00 45.15 43 LYS B O 1
ATOM 1561 N N . ILE B 1 44 ? -12.955 -9.451 -3.519 1.00 52.80 44 ILE B N 1
ATOM 1562 C CA . ILE B 1 44 ? -13.290 -8.536 -2.438 1.00 58.80 44 ILE B CA 1
ATOM 1563 C C . ILE B 1 44 ? -12.095 -7.664 -2.062 1.00 55.54 44 ILE B C 1
ATOM 1564 O O . ILE B 1 44 ? -11.090 -8.159 -1.550 1.00 59.34 44 ILE B O 1
ATOM 1569 N N . ASP B 1 45 ? -12.212 -6.367 -2.338 0.82 57.19 45 ASP B N 1
ATOM 1570 C CA . ASP B 1 45 ? -11.177 -5.398 -1.993 0.82 50.59 45 ASP B CA 1
ATOM 1571 C C . ASP B 1 45 ? -11.695 -3.981 -2.194 0.82 48.03 45 ASP B C 1
ATOM 1572 O O . ASP B 1 45 ? -11.385 -3.328 -3.195 0.82 38.43 45 ASP B O 1
ATOM 1577 N N . ILE B 1 46 ? -12.479 -3.515 -1.227 0.70 43.32 46 ILE B N 1
ATOM 1578 C CA . ILE B 1 46 ? -13.089 -2.186 -1.263 0.70 44.14 46 ILE B CA 1
ATOM 1579 C C . ILE B 1 46 ? -12.092 -1.050 -1.540 0.70 41.07 46 ILE B C 1
ATOM 1580 O O . ILE B 1 46 ? -12.398 -0.106 -2.275 0.70 42.27 46 ILE B O 1
ATOM 1585 N N . GLU B 1 47 ? -10.891 -1.156 -0.988 1.00 43.50 47 GLU B N 1
ATOM 1586 C CA . GLU B 1 47 ? -9.914 -0.078 -1.124 1.00 43.50 47 GLU B CA 1
ATOM 1587 C C . GLU B 1 47 ? -9.340 0.048 -2.539 1.00 46.46 47 GLU B C 1
ATOM 1588 O O . GLU B 1 47 ? -8.716 1.056 -2.870 1.00 45.38 47 GLU B O 1
ATOM 1594 N N . LYS B 1 48 ? -9.552 -0.964 -3.376 1.00 37.99 48 LYS B N 1
ATOM 1595 C CA . LYS B 1 48 ? -9.018 -0.920 -4.735 1.00 44.86 48 LYS B CA 1
ATOM 1596 C C . LYS B 1 48 ? -10.060 -0.560 -5.788 1.00 35.03 48 LYS B C 1
ATOM 1597 O O . LYS B 1 48 ? -9.732 -0.439 -6.968 1.00 33.88 48 LYS B O 1
ATOM 1603 N N . GLN B 1 49 ? -11.301 -0.379 -5.349 1.00 31.20 49 GLN B N 1
ATOM 1604 C CA . GLN B 1 49 ? -12.427 -0.121 -6.242 1.00 29.84 49 GLN B CA 1
ATOM 1605 C C . GLN B 1 49 ? -12.193 1.057 -7.185 1.00 27.70 49 GLN B C 1
ATOM 1606 O O . GLN B 1 49 ? -12.618 1.022 -8.336 1.00 24.73 49 GLN B O 1
ATOM 1612 N N . GLY B 1 50 ? -11.516 2.093 -6.702 1.00 32.55 50 GLY B N 1
ATOM 1613 C CA . GLY B 1 50 ? -11.124 3.196 -7.564 1.00 28.24 50 GLY B CA 1
ATOM 1614 C C . GLY B 1 50 ? -10.253 2.688 -8.701 1.00 31.21 50 GLY B C 1
ATOM 1615 O O . GLY B 1 50 ? -10.542 2.921 -9.883 1.00 23.92 50 GLY B O 1
ATOM 1616 N N . ARG B 1 51 ? -9.188 1.980 -8.338 1.00 27.94 51 ARG B N 1
ATOM 1617 C CA A ARG B 1 51 ? -8.247 1.427 -9.310 0.49 31.91 51 ARG B CA 1
ATOM 1618 C CA B ARG B 1 51 ? -8.254 1.442 -9.323 0.51 31.91 51 ARG B CA 1
ATOM 1619 C C . ARG B 1 51 ? -8.951 0.502 -10.302 1.00 32.95 51 ARG B C 1
ATOM 1620 O O . ARG B 1 51 ? -8.677 0.541 -11.513 1.00 28.99 51 ARG B O 1
ATOM 1635 N N . LYS B 1 52 ? -9.859 -0.324 -9.777 1.00 24.05 52 LYS B N 1
ATOM 1636 C CA . LYS B 1 52 ? -10.559 -1.325 -10.579 1.00 27.51 52 LYS B CA 1
ATOM 1637 C C . LYS B 1 52 ? -11.470 -0.694 -11.613 1.00 26.70 52 LYS B C 1
ATOM 1638 O O . LYS B 1 52 ? -11.534 -1.176 -12.740 1.00 24.46 52 LYS B O 1
ATOM 1644 N N . LEU B 1 53 ? -1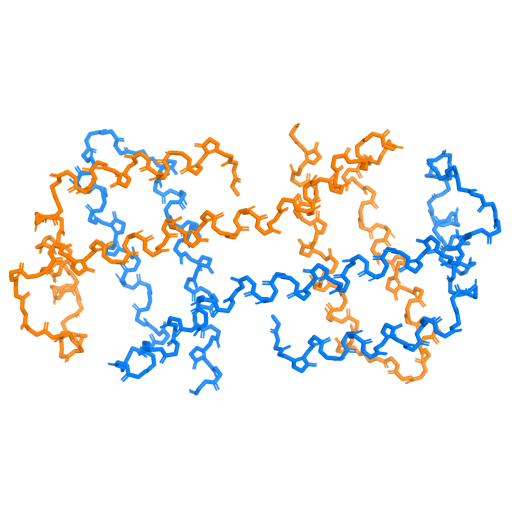2.204 0.350 -11.230 1.00 19.27 53 LEU B N 1
ATOM 1645 C CA . LEU B 1 53 ? -13.045 1.043 -12.203 1.00 20.01 53 LEU B CA 1
ATOM 1646 C C . LEU B 1 53 ? -12.157 1.785 -13.199 1.00 21.03 53 LEU B C 1
ATOM 1647 O O . LEU B 1 53 ? -12.467 1.873 -14.396 1.00 18.45 53 LEU B O 1
ATOM 1652 N N . MET B 1 54 ? -11.042 2.317 -12.710 1.00 14.65 54 MET B N 1
ATOM 1653 C CA . MET B 1 54 ? -10.149 3.046 -13.602 1.00 25.14 54 MET B CA 1
ATOM 1654 C C . MET B 1 54 ? -9.576 2.161 -14.724 1.00 15.67 54 MET B C 1
ATOM 1655 O O . MET B 1 54 ? -9.453 2.612 -15.859 1.00 23.59 54 MET B O 1
ATOM 1660 N N . ASP B 1 55 ? -9.214 0.922 -14.400 1.00 18.29 55 ASP B N 1
ATOM 1661 C CA . ASP B 1 55 ? -8.741 -0.034 -15.405 1.00 22.76 55 ASP B CA 1
ATOM 1662 C C . ASP B 1 55 ? -9.779 -0.196 -16.520 1.00 19.70 55 ASP B C 1
ATOM 1663 O O . ASP B 1 55 ? -9.437 -0.311 -17.705 1.00 15.96 55 ASP B O 1
ATOM 1668 N N . VAL B 1 56 ? -11.051 -0.214 -16.128 1.00 19.66 56 VAL B N 1
ATOM 1669 C CA . VAL B 1 56 ? -12.141 -0.429 -17.069 1.00 15.73 56 VAL B CA 1
ATOM 1670 C C . VAL B 1 56 ? -12.273 0.778 -17.987 1.00 16.42 56 VAL B C 1
ATOM 1671 O O . VAL B 1 56 ? -12.271 0.647 -19.226 1.00 16.38 56 VAL B O 1
ATOM 1675 N N . LEU B 1 57 ? -12.343 1.962 -17.386 1.00 12.60 57 LEU B N 1
ATOM 1676 C CA . LEU B 1 57 ? -12.515 3.195 -18.160 1.00 15.86 57 LEU B CA 1
ATOM 1677 C C . LEU B 1 57 ? -11.295 3.453 -19.055 1.00 19.35 57 LEU B C 1
ATOM 1678 O O . LEU B 1 57 ? -11.429 3.875 -20.221 1.00 18.10 57 LEU B O 1
ATOM 1683 N N . ASN B 1 58 ? -10.109 3.191 -18.509 1.00 16.95 58 ASN B N 1
ATOM 1684 C CA . ASN B 1 58 ? -8.868 3.361 -19.275 1.00 12.97 58 ASN B CA 1
ATOM 1685 C C . ASN B 1 58 ? -8.868 2.458 -20.497 1.00 15.56 58 ASN B C 1
ATOM 1686 O O . ASN B 1 58 ? -8.439 2.855 -21.591 1.00 15.98 58 ASN B O 1
ATOM 1691 N N . TRP B 1 59 ? -9.313 1.226 -20.288 1.00 16.90 59 TRP B N 1
ATOM 1692 C CA . TRP B 1 59 ? -9.316 0.232 -21.352 1.00 17.29 59 TRP B CA 1
ATOM 1693 C C . TRP B 1 59 ? -10.231 0.710 -22.465 1.00 17.33 59 TRP B C 1
ATOM 1694 O O . TRP B 1 59 ? -9.844 0.737 -23.640 1.00 17.17 59 TRP B O 1
ATOM 1705 N N . ILE B 1 60 ? -11.440 1.109 -22.088 1.00 15.67 60 ILE B N 1
ATOM 1706 C CA . ILE B 1 60 ? -12.414 1.608 -23.056 1.00 20.19 60 ILE B CA 1
ATOM 1707 C C . ILE B 1 60 ? -11.887 2.772 -23.908 1.00 19.59 60 ILE B C 1
ATOM 1708 O O . ILE B 1 60 ? -11.941 2.719 -25.137 1.00 17.66 60 ILE B O 1
ATOM 1713 N N . VAL B 1 61 ? -11.369 3.807 -23.253 1.00 14.74 61 VAL B N 1
ATOM 1714 C CA . VAL B 1 61 ? -10.871 4.997 -23.936 1.00 18.50 61 VAL B CA 1
ATOM 1715 C C . VAL B 1 61 ? -9.658 4.707 -24.832 1.00 17.65 61 VAL B C 1
ATOM 1716 O O . VAL B 1 61 ? -9.608 5.172 -25.970 1.00 21.53 61 VAL B O 1
ATOM 1720 N N . LEU B 1 62 ? -8.684 3.948 -24.333 1.00 20.91 62 LEU B N 1
ATOM 1721 C CA . LEU B 1 62 ? -7.467 3.694 -25.112 1.00 19.66 62 LEU B CA 1
ATOM 1722 C C . LEU B 1 62 ? -7.771 2.803 -26.309 1.00 22.01 62 LEU B C 1
ATOM 1723 O O . LEU B 1 62 ? -7.256 3.014 -27.407 1.00 17.96 62 LEU B O 1
ATOM 1728 N N . ASN B 1 63 ? -8.597 1.791 -26.081 1.00 20.25 63 ASN B N 1
ATOM 1729 C CA . ASN B 1 63 ? -9.029 0.924 -27.162 1.00 20.70 63 ASN B CA 1
ATOM 1730 C C . ASN B 1 63 ? -9.817 1.715 -28.192 1.00 17.54 63 ASN B C 1
ATOM 1731 O O . ASN B 1 63 ? -9.668 1.504 -29.402 1.00 18.47 63 ASN B O 1
ATOM 1736 N N . LEU B 1 64 ? -10.636 2.651 -27.714 1.00 16.26 64 LEU B N 1
ATOM 1737 C CA . LEU B 1 64 ? -11.368 3.542 -28.619 1.00 19.54 64 LEU B CA 1
ATOM 1738 C C . LEU B 1 64 ? -10.414 4.341 -29.495 1.00 19.33 64 LEU B C 1
ATOM 1739 O O . LEU B 1 64 ? -10.644 4.516 -30.694 1.00 19.39 64 LEU B O 1
ATOM 1744 N N . GLN B 1 65 ? -9.329 4.824 -28.898 1.00 19.73 65 GLN B N 1
ATOM 1745 C CA . GLN B 1 65 ? -8.309 5.527 -29.666 1.00 21.79 65 GLN B CA 1
ATOM 1746 C C . GLN B 1 65 ? -7.630 4.589 -30.670 1.00 19.01 65 GLN B C 1
ATOM 1747 O O . GLN B 1 65 ? -7.315 4.992 -31.804 1.00 19.71 65 GLN B O 1
ATOM 1753 N N . ASP B 1 66 ? -7.394 3.346 -30.261 1.00 16.73 66 ASP B N 1
ATOM 1754 C CA . ASP B 1 66 ? -6.735 2.379 -31.144 1.00 17.99 66 ASP B CA 1
ATOM 1755 C C . ASP B 1 66 ? -7.609 2.049 -32.368 1.00 22.77 66 ASP B C 1
ATOM 1756 O O . ASP B 1 66 ? -7.122 1.971 -33.511 1.00 17.35 66 ASP B O 1
ATOM 1761 N N . ILE B 1 67 ? -8.900 1.853 -32.131 1.00 18.67 67 ILE B N 1
ATOM 1762 C CA . ILE B 1 67 ? -9.834 1.538 -33.216 1.00 17.25 67 ILE B CA 1
ATOM 1763 C C . ILE B 1 67 ? -9.980 2.719 -34.172 1.00 18.32 67 ILE B C 1
ATOM 1764 O O . ILE B 1 67 ? -9.961 2.559 -35.400 1.00 15.05 67 ILE B O 1
ATOM 1769 N N . ASP B 1 68 ? -10.113 3.911 -33.606 1.00 19.44 68 ASP B N 1
ATOM 1770 C CA . ASP B 1 68 ? -10.163 5.107 -34.422 1.00 19.40 68 ASP B CA 1
ATOM 1771 C C . ASP B 1 68 ? -8.935 5.221 -35.334 1.00 21.49 68 ASP B C 1
ATOM 1772 O O . ASP B 1 68 ? -9.068 5.605 -36.491 1.00 19.25 68 ASP B O 1
ATOM 1777 N N . ALA B 1 69 ? -7.753 4.882 -34.820 1.00 16.50 69 ALA B N 1
ATOM 1778 C CA . ALA B 1 69 ? -6.533 4.883 -35.646 1.00 17.24 69 ALA B CA 1
ATOM 1779 C C . ALA B 1 69 ? -6.583 3.835 -36.747 1.00 21.18 69 ALA B C 1
ATOM 1780 O O . ALA B 1 69 ? -6.045 4.033 -37.854 1.00 16.98 69 ALA B O 1
ATOM 1782 N N . ALA B 1 70 ? -7.208 2.706 -36.443 1.00 17.45 70 ALA B N 1
ATOM 1783 C CA . ALA B 1 70 ? -7.323 1.630 -37.418 1.00 20.32 70 ALA B CA 1
ATOM 1784 C C . ALA B 1 70 ? -8.247 2.018 -38.579 1.00 19.49 70 ALA B C 1
ATOM 1785 O O . ALA B 1 70 ? -8.084 1.528 -39.695 1.00 20.16 70 ALA B O 1
ATOM 1787 N N . LEU B 1 71 ? -9.195 2.910 -38.318 1.00 15.36 71 LEU B N 1
ATOM 1788 C CA . LEU B 1 71 ? -10.112 3.395 -39.358 1.00 14.34 71 LEU B CA 1
ATOM 1789 C C . LEU B 1 71 ? -9.520 4.495 -40.263 1.00 23.76 71 LEU B C 1
ATOM 1790 O O . LEU B 1 71 ? -10.098 4.830 -41.306 1.00 20.70 71 LEU B O 1
ATOM 1795 N N . ASP B 1 72 ? -8.373 5.051 -39.880 1.00 22.58 72 ASP B N 1
ATOM 1796 C CA . ASP B 1 72 ? -7.790 6.161 -40.638 1.00 21.09 72 ASP B CA 1
ATOM 1797 C C . ASP B 1 72 ? -7.407 5.799 -42.079 1.00 19.31 72 ASP B C 1
ATOM 1798 O O . ASP B 1 72 ? -7.559 6.625 -42.967 1.00 19.78 72 ASP B O 1
ATOM 1803 N N . ALA B 1 73 ? -6.947 4.572 -42.319 1.00 16.23 73 ALA B N 1
ATOM 1804 C CA . ALA B 1 73 ? -6.670 4.140 -43.696 1.00 19.45 73 ALA B CA 1
ATOM 1805 C C . ALA B 1 73 ? -7.888 4.233 -44.628 1.00 19.41 73 ALA B C 1
ATOM 1806 O O . ALA B 1 73 ? -7.773 4.720 -45.756 1.00 16.99 73 ALA B O 1
ATOM 1808 N N . ALA B 1 74 ? -9.044 3.752 -44.167 1.00 14.28 74 ALA B N 1
ATOM 1809 C CA . ALA B 1 74 ? -10.290 3.874 -44.926 1.00 12.70 74 ALA B CA 1
ATOM 1810 C C . ALA B 1 74 ? -10.645 5.343 -45.139 1.00 15.24 74 ALA B C 1
ATOM 1811 O O . ALA B 1 74 ? -11.084 5.747 -46.214 1.00 14.13 74 ALA B O 1
ATOM 1813 N N . ARG B 1 75 ? -10.483 6.146 -44.097 1.00 17.02 75 ARG B N 1
ATOM 1814 C CA . ARG B 1 75 ? -10.776 7.566 -44.211 1.00 17.41 75 ARG B CA 1
ATOM 1815 C C . ARG B 1 75 ? -9.829 8.275 -45.191 1.00 15.14 75 ARG B C 1
ATOM 1816 O O . ARG B 1 75 ? -10.279 9.124 -45.948 1.00 19.25 75 ARG B O 1
ATOM 1824 N N . GLU B 1 76 ? -8.538 7.931 -45.179 1.00 16.39 76 GLU B N 1
ATOM 1825 C CA . GLU B 1 76 ? -7.599 8.496 -46.159 1.00 16.31 76 GLU B CA 1
ATOM 1826 C C . GLU B 1 76 ? -7.994 8.111 -47.585 1.00 19.95 76 GLU B C 1
ATOM 1827 O O . GLU B 1 76 ? -7.929 8.937 -48.502 1.00 15.02 76 GLU B O 1
ATOM 1833 N N . LEU B 1 77 ? -8.379 6.853 -47.765 1.00 17.51 77 LEU B N 1
ATOM 1834 C CA . LEU B 1 77 ? -8.829 6.350 -49.067 1.00 15.98 77 LEU B CA 1
ATOM 1835 C C . LEU B 1 77 ? -10.041 7.160 -49.515 1.00 15.81 77 LEU B C 1
ATOM 1836 O O . LEU B 1 77 ? -10.121 7.623 -50.652 1.00 17.30 77 LEU B O 1
ATOM 1841 N N . ALA B 1 78 ? -10.980 7.355 -48.601 1.00 17.00 78 ALA B N 1
ATOM 1842 C CA . ALA B 1 78 ? -12.171 8.132 -48.911 1.00 12.76 78 ALA B CA 1
ATOM 1843 C C . ALA B 1 78 ? -11.834 9.568 -49.291 1.00 15.52 78 ALA B C 1
ATOM 1844 O O . ALA B 1 78 ? -12.414 10.102 -50.226 1.00 18.80 78 ALA B O 1
ATOM 1846 N N . ARG B 1 79 ? -10.895 10.198 -48.582 1.00 18.58 79 ARG B N 1
ATOM 1847 C CA . ARG B 1 79 ? -10.495 11.557 -48.966 1.00 19.08 79 ARG B CA 1
ATOM 1848 C C . ARG B 1 79 ? -9.956 11.604 -50.393 1.00 19.58 79 ARG B C 1
ATOM 1849 O O . ARG B 1 79 ? -10.217 12.559 -51.135 1.00 18.99 79 ARG B O 1
ATOM 1857 N N . ARG B 1 80 ? -9.206 10.580 -50.791 1.00 17.76 80 ARG B N 1
ATOM 1858 C CA . ARG B 1 80 ? -8.726 10.558 -52.172 1.00 20.92 80 ARG B CA 1
ATOM 1859 C C . ARG B 1 80 ? -9.901 10.428 -53.128 1.00 18.26 80 ARG B C 1
ATOM 1860 O O . ARG B 1 80 ? -9.946 11.103 -54.166 1.00 16.02 80 ARG B O 1
ATOM 1868 N N . HIS B 1 81 ? -10.873 9.591 -52.770 1.00 12.49 81 HIS B N 1
ATOM 1869 C CA . HIS B 1 81 ? -12.074 9.466 -53.604 1.00 18.91 81 HIS B CA 1
ATOM 1870 C C . HIS B 1 81 ? -12.852 10.754 -53.766 1.00 20.76 81 HIS B C 1
ATOM 1871 O O . HIS B 1 81 ? -13.367 11.035 -54.849 1.00 16.40 81 HIS B O 1
ATOM 1878 N N . VAL B 1 82 ? -12.916 11.552 -52.708 1.00 15.25 82 VAL B N 1
ATOM 1879 C CA . VAL B 1 82 ? -13.546 12.861 -52.823 1.00 19.67 82 VAL B CA 1
ATOM 1880 C C . VAL B 1 82 ? -12.831 13.671 -53.897 1.00 18.21 82 VAL B C 1
ATOM 1881 O O . VAL B 1 82 ? -13.469 14.303 -54.721 1.00 17.92 82 VAL B O 1
ATOM 1885 N N . LYS B 1 83 ? -11.503 13.636 -53.889 1.00 22.62 83 LYS B N 1
ATOM 1886 C CA . LYS B 1 83 ? -10.717 14.353 -54.896 1.00 19.83 83 LYS B CA 1
ATOM 1887 C C . LYS B 1 83 ? -10.957 13.824 -56.304 1.00 26.07 83 LYS B C 1
ATOM 1888 O O . LYS B 1 83 ? -10.814 14.567 -57.273 1.00 25.80 83 LYS B O 1
ATOM 1894 N N . TYR B 1 84 ? -11.301 12.539 -56.413 1.00 21.66 84 TYR B N 1
ATOM 1895 C CA . TYR B 1 84 ? -11.504 11.901 -57.709 1.00 22.21 84 TYR B CA 1
ATOM 1896 C C . TYR B 1 84 ? -12.848 12.296 -58.286 1.00 19.52 84 TYR B C 1
ATOM 1897 O O . TYR B 1 84 ? -13.119 12.044 -59.456 1.00 20.80 84 TYR B O 1
ATOM 1906 N N . GLY B 1 85 ? -13.709 12.880 -57.462 1.00 21.36 85 GLY B N 1
ATOM 1907 C CA . GLY B 1 85 ? -15.040 13.241 -57.919 1.00 17.91 85 GLY B CA 1
ATOM 1908 C C . GLY B 1 85 ? -16.119 12.257 -57.503 1.00 19.77 85 GLY B C 1
ATOM 1909 O O . GLY B 1 85 ? -17.271 12.363 -57.921 1.00 18.08 85 GLY B O 1
ATOM 1910 N N . VAL B 1 86 ? -15.746 11.287 -56.674 1.00 18.08 86 VAL B N 1
ATOM 1911 C CA . VAL B 1 86 ? -16.677 10.261 -56.222 1.00 13.51 86 VAL B CA 1
ATOM 1912 C C . VAL B 1 86 ? -17.667 10.843 -55.199 1.00 21.66 86 VAL B C 1
ATOM 1913 O O . VAL B 1 86 ? -17.297 11.697 -54.391 1.00 23.33 86 VAL B O 1
ATOM 1917 N N . LYS B 1 87 ? -18.922 10.391 -55.250 1.00 19.88 87 LYS B N 1
ATOM 1918 C CA . LYS B 1 87 ? -19.959 10.822 -54.305 1.00 18.41 87 LYS B CA 1
ATOM 1919 C C . LYS B 1 87 ? -20.495 9.638 -53.525 1.00 18.11 87 LYS B C 1
ATOM 1920 O O . LYS B 1 87 ? -20.466 8.506 -53.997 1.00 17.01 87 LYS B O 1
ATOM 1926 N N . ALA B 1 88 ? -21.007 9.908 -52.333 1.00 15.96 88 ALA B N 1
ATOM 1927 C CA . ALA B 1 88 ? -21.512 8.866 -51.453 1.00 16.39 88 ALA B CA 1
ATOM 1928 C C . ALA B 1 88 ? -22.556 8.019 -52.167 1.00 16.07 88 ALA B C 1
ATOM 1929 O O . ALA B 1 88 ? -22.691 6.819 -51.915 1.00 15.79 88 ALA B O 1
ATOM 1931 N N . GLU B 1 89 ? -23.267 8.638 -53.107 1.00 19.24 89 GLU B N 1
ATOM 1932 C CA . GLU B 1 89 ? -24.349 7.954 -53.791 1.00 14.64 89 GLU B CA 1
ATOM 1933 C C . GLU B 1 89 ? -23.833 6.879 -54.750 1.00 17.05 89 GLU B C 1
ATOM 1934 O O . GLU B 1 89 ? -24.587 6.004 -55.150 1.00 18.85 89 GLU B O 1
ATOM 1940 N N . HIS B 1 90 ? -22.552 6.960 -55.119 1.00 14.75 90 HIS B N 1
ATOM 1941 C CA . HIS B 1 90 ? -21.942 6.002 -56.049 1.00 15.96 90 HIS B CA 1
ATOM 1942 C C . HIS B 1 90 ? -21.551 4.663 -55.404 1.00 15.04 90 HIS B C 1
ATOM 1943 O O . HIS B 1 90 ? -21.303 3.680 -56.105 1.00 11.18 90 HIS B O 1
ATOM 1950 N N . TYR B 1 91 ? -21.477 4.627 -54.079 1.00 15.36 91 TYR B N 1
ATOM 1951 C CA . TYR B 1 91 ? -20.967 3.433 -53.407 1.00 12.66 91 TYR B CA 1
ATOM 1952 C C . TYR B 1 91 ? -21.791 2.158 -53.608 1.00 12.47 91 TYR B C 1
ATOM 1953 O O . TYR B 1 91 ? -21.207 1.092 -53.781 1.00 12.91 91 TYR B O 1
ATOM 1962 N N . PRO B 1 92 ? -23.136 2.245 -53.545 1.00 14.55 92 PRO B N 1
ATOM 1963 C CA . PRO B 1 92 ? -23.889 0.998 -53.723 1.00 14.90 92 PRO B CA 1
ATOM 1964 C C . PRO B 1 92 ? -23.730 0.339 -55.093 1.00 11.83 92 PRO B C 1
ATOM 1965 O O . PRO B 1 92 ? -23.592 -0.876 -55.128 1.00 15.09 92 PRO B O 1
ATOM 1969 N N . VAL B 1 93 ? -23.764 1.104 -56.182 1.00 11.94 93 VAL B N 1
ATOM 1970 C CA . VAL B 1 93 ? -23.604 0.523 -57.518 1.00 15.70 93 VAL B CA 1
ATOM 1971 C C . VAL B 1 93 ? -22.206 -0.082 -57.731 1.00 15.01 93 VAL B C 1
ATOM 1972 O O . VAL B 1 93 ? -22.045 -1.098 -58.425 1.00 13.92 93 VAL B O 1
ATOM 1976 N N . VAL B 1 94 ? -21.190 0.533 -57.138 1.00 15.81 94 VAL B N 1
ATOM 1977 C CA . VAL B 1 94 ? -19.840 -0.001 -57.288 1.00 12.51 94 VAL B CA 1
ATOM 1978 C C . VAL B 1 94 ? -19.720 -1.304 -56.515 1.00 13.28 94 VAL B C 1
ATOM 1979 O O . VAL B 1 94 ? -19.168 -2.280 -57.018 1.00 11.31 94 VAL B O 1
ATOM 1983 N N . GLY B 1 95 ? -20.285 -1.337 -55.310 1.00 11.74 95 GLY B N 1
ATOM 1984 C CA . GLY B 1 95 ? -20.304 -2.569 -54.533 1.00 10.65 95 GLY B CA 1
ATOM 1985 C C . GLY B 1 95 ? -21.020 -3.707 -55.235 1.00 13.62 95 GLY B C 1
ATOM 1986 O O . GLY B 1 95 ? -20.525 -4.832 -55.303 1.00 10.51 95 GLY B O 1
ATOM 1987 N N . HIS B 1 96 ? -22.198 -3.416 -55.764 1.00 15.48 96 HIS B N 1
ATOM 1988 C CA . HIS B 1 96 ? -22.966 -4.430 -56.478 1.00 12.48 96 HIS B CA 1
ATOM 1989 C C . HIS B 1 96 ? -22.152 -4.965 -57.667 1.00 13.26 96 HIS B C 1
ATOM 1990 O O . HIS B 1 96 ? -22.156 -6.158 -57.966 1.00 12.72 96 HIS B O 1
ATOM 1997 N N . THR B 1 97 ? -21.448 -4.064 -58.334 1.00 11.43 97 THR B N 1
ATOM 1998 C CA . THR B 1 97 ? -20.714 -4.422 -59.547 1.00 13.86 97 THR B CA 1
ATOM 1999 C C . THR B 1 97 ? -19.465 -5.256 -59.240 1.00 11.75 97 THR B C 1
ATOM 2000 O O . THR B 1 97 ? -19.112 -6.182 -59.973 1.00 12.72 97 THR B O 1
ATOM 2004 N N . LEU B 1 98 ? -18.811 -4.910 -58.142 1.00 15.55 98 LEU B N 1
ATOM 2005 C CA . LEU B 1 98 ? -17.664 -5.640 -57.633 1.00 15.65 98 LEU B CA 1
ATOM 2006 C C . LEU B 1 98 ? -18.038 -7.083 -57.275 1.00 15.47 98 LEU B C 1
ATOM 2007 O O . LEU B 1 98 ? -17.361 -8.041 -57.662 1.00 15.11 98 LEU B O 1
ATOM 2012 N N . ILE B 1 99 ? -19.116 -7.235 -56.529 1.00 11.70 99 ILE B N 1
ATOM 2013 C CA . ILE B 1 99 ? -19.551 -8.564 -56.112 1.00 13.18 99 ILE B CA 1
ATOM 2014 C C . ILE B 1 99 ? -20.140 -9.342 -57.295 1.00 15.01 99 ILE B C 1
ATOM 2015 O O . ILE B 1 99 ? -19.958 -10.552 -57.396 1.00 16.17 99 ILE B O 1
ATOM 2020 N N . TRP B 1 100 ? -20.802 -8.640 -58.209 1.00 12.54 100 TRP B N 1
ATOM 2021 C CA . TRP B 1 100 ? -21.264 -9.252 -59.463 1.00 15.86 100 TRP B CA 1
ATOM 2022 C C . TRP B 1 100 ? -20.096 -9.842 -60.260 1.00 11.80 100 TRP B C 1
ATOM 2023 O O . TRP B 1 100 ? -20.173 -10.957 -60.794 1.00 15.54 100 TRP B O 1
ATOM 2034 N N . THR B 1 101 ? -19.005 -9.089 -60.329 1.00 12.30 101 THR B N 1
ATOM 2035 C CA . THR B 1 101 ? -17.797 -9.539 -61.010 1.00 12.50 101 THR B CA 1
ATOM 2036 C C . THR B 1 101 ? -17.194 -10.773 -60.321 1.00 13.84 101 THR B C 1
ATOM 2037 O O . THR B 1 101 ? -16.824 -11.748 -60.978 1.00 14.69 101 THR B O 1
ATOM 2041 N N . LEU B 1 102 ? -17.126 -10.753 -58.996 1.00 12.32 102 LEU B N 1
ATOM 2042 C CA . LEU B 1 102 ? -16.555 -11.891 -58.267 1.00 13.81 102 LEU B CA 1
ATOM 2043 C C . LEU B 1 102 ? -17.421 -13.128 -58.504 1.00 16.39 102 LEU B C 1
ATOM 2044 O O . LEU B 1 102 ? -16.914 -14.226 -58.791 1.00 14.04 102 LEU B O 1
ATOM 2049 N N . ARG B 1 103 ? -18.732 -12.946 -58.398 1.00 14.84 103 ARG B N 1
ATOM 2050 C CA . ARG B 1 103 ? -19.665 -14.045 -58.657 1.00 14.31 103 ARG B CA 1
ATOM 2051 C C . ARG B 1 103 ? -19.509 -14.617 -60.070 1.00 20.18 103 ARG B C 1
ATOM 2052 O O . ARG B 1 103 ? -19.420 -15.830 -60.234 1.00 20.18 103 ARG B O 1
ATOM 2060 N N . LYS B 1 104 ? -19.450 -13.753 -61.084 1.00 14.03 104 LYS B N 1
ATOM 2061 C CA . LYS B 1 104 ? -19.280 -14.236 -62.449 1.00 15.83 104 LYS B CA 1
ATOM 2062 C C . LYS B 1 104 ? -17.957 -14.976 -62.641 1.00 19.49 104 LYS B C 1
ATOM 2063 O O . LYS B 1 104 ? -17.917 -16.031 -63.290 1.00 19.64 104 LYS B O 1
ATOM 2069 N N . MET B 1 105 ? -16.885 -14.421 -62.076 1.00 14.90 105 MET B N 1
ATOM 2070 C CA A MET B 1 105 ? -15.541 -14.992 -62.186 0.45 19.65 105 MET B CA 1
ATOM 2071 C CA B MET B 1 105 ? -15.557 -15.007 -62.233 0.55 19.63 105 MET B CA 1
ATOM 2072 C C . MET B 1 105 ? -15.417 -16.339 -61.491 1.00 24.82 105 MET B C 1
ATOM 2073 O O . MET B 1 105 ? -14.858 -17.297 -62.034 1.00 25.38 105 MET B O 1
ATOM 2082 N N . ILE B 1 106 ? -15.917 -16.398 -60.267 1.00 19.21 106 ILE B N 1
ATOM 2083 C CA . ILE B 1 106 ? -15.772 -17.606 -59.448 1.00 21.75 106 ILE B CA 1
ATOM 2084 C C . ILE B 1 106 ? -16.700 -18.744 -59.910 1.00 29.63 106 ILE B C 1
ATOM 2085 O O . ILE B 1 106 ? -16.414 -19.922 -59.695 1.00 32.94 106 ILE B O 1
ATOM 2090 N N . GLY B 1 107 ? -17.800 -18.383 -60.563 1.00 25.79 107 GLY B N 1
ATOM 2091 C CA . GLY B 1 107 ? -18.650 -19.355 -61.228 1.00 27.39 107 GLY B CA 1
ATOM 2092 C C . GLY B 1 107 ? -19.348 -20.337 -60.302 1.00 35.26 107 GLY B C 1
ATOM 2093 O O . GLY B 1 107 ? -20.028 -19.939 -59.356 1.00 28.48 107 GLY B O 1
ATOM 2094 N N . SER B 1 108 ? -19.167 -21.626 -60.575 1.00 31.70 108 SER B N 1
ATOM 2095 C CA . SER B 1 108 ? -19.901 -22.682 -59.877 1.00 35.28 108 SER B CA 1
ATOM 2096 C C . SER B 1 108 ? -19.500 -22.825 -58.419 1.00 33.52 108 SER B C 1
ATOM 2097 O O . SER B 1 108 ? -20.259 -23.362 -57.611 1.00 38.19 108 SER B O 1
ATOM 2100 N N . GLU B 1 109 ? -18.305 -22.347 -58.084 1.00 33.87 109 GLU B N 1
ATOM 2101 C CA . GLU B 1 109 ? -17.821 -22.418 -56.712 1.00 34.23 109 GLU B CA 1
ATOM 2102 C C . GLU B 1 109 ? -18.314 -21.256 -55.846 1.00 36.32 109 GLU B C 1
ATOM 2103 O O . GLU B 1 109 ? -17.931 -21.142 -54.684 1.00 31.31 109 GLU B O 1
ATOM 2109 N N . TRP B 1 110 ? -19.156 -20.390 -56.404 1.00 28.29 110 TRP B N 1
ATOM 2110 C CA . TRP B 1 110 ? -19.689 -19.266 -55.632 1.00 26.96 110 TRP B CA 1
ATOM 2111 C C . TRP B 1 110 ? -20.802 -19.778 -54.728 1.00 28.61 110 TRP B C 1
ATOM 2112 O O . TRP B 1 110 ? -21.488 -20.741 -55.065 1.00 29.98 110 TRP B O 1
ATOM 2123 N N . THR B 1 111 ? -20.969 -19.147 -53.573 1.00 24.25 111 THR B N 1
ATOM 2124 C CA . THR B 1 111 ? -22.002 -19.549 -52.622 1.00 27.31 111 THR B CA 1
ATOM 2125 C C . THR B 1 111 ? -22.699 -18.319 -52.059 1.00 29.14 111 THR B C 1
ATOM 2126 O O . THR B 1 111 ? -22.172 -17.207 -52.137 1.00 22.57 111 THR B O 1
ATOM 2130 N N . LYS B 1 112 ? -23.879 -18.515 -51.481 1.00 29.72 112 LYS B N 1
ATOM 2131 C CA . LYS B 1 112 ? -24.595 -17.428 -50.821 1.00 24.78 112 LYS B CA 1
ATOM 2132 C C . LYS B 1 112 ? -23.755 -16.911 -49.664 1.00 28.56 112 LYS B C 1
ATOM 2133 O O . LYS B 1 112 ? -23.742 -15.711 -49.373 1.00 23.08 112 LYS B O 1
ATOM 2139 N N . GLN B 1 113 ? -23.051 -17.824 -49.004 1.00 27.60 113 GLN B N 1
ATOM 2140 C CA . GLN B 1 113 ? -22.225 -17.446 -47.867 1.00 28.48 113 GLN B CA 1
ATOM 2141 C C . GLN B 1 113 ? -21.126 -16.481 -48.297 1.00 30.12 113 GLN B C 1
ATOM 2142 O O . GLN B 1 113 ? -20.947 -15.440 -47.676 1.00 25.02 113 GLN B O 1
ATOM 2148 N N . LEU B 1 114 ? -20.401 -16.828 -49.360 1.00 22.73 114 LEU B N 1
ATOM 2149 C CA . LEU B 1 114 ? -19.370 -15.946 -49.887 1.00 26.50 114 LEU B CA 1
ATOM 2150 C C . LEU B 1 114 ? -19.952 -14.594 -50.258 1.00 18.78 114 LEU B C 1
ATOM 2151 O O . LEU B 1 114 ? -19.361 -13.559 -49.966 1.00 22.65 114 LEU B O 1
ATOM 2156 N N . GLU B 1 115 ? -21.107 -14.607 -50.913 1.00 18.58 115 GLU B N 1
ATOM 2157 C CA . GLU B 1 115 ? -21.746 -13.365 -51.321 1.00 21.82 115 GLU B CA 1
ATOM 2158 C C . GLU B 1 115 ? -22.153 -12.512 -50.125 1.00 23.45 115 GLU B C 1
ATOM 2159 O O . GLU B 1 115 ? -22.042 -11.282 -50.153 1.00 18.69 115 GLU B O 1
ATOM 2165 N N . GLN B 1 116 ? -22.620 -13.161 -49.067 1.00 19.74 116 GLN B N 1
ATOM 2166 C CA . GLN B 1 116 ? -22.969 -12.434 -47.857 1.00 22.39 116 GLN B CA 1
ATOM 2167 C C . GLN B 1 116 ? -21.714 -11.869 -47.170 1.00 16.76 116 GLN B C 1
ATOM 2168 O O . GLN B 1 116 ? -21.740 -10.756 -46.654 1.00 20.76 116 GLN B O 1
ATOM 2174 N N . LEU B 1 117 ? -20.608 -12.603 -47.198 1.00 16.89 117 LEU B N 1
ATOM 2175 C CA . LEU B 1 117 ? -19.376 -12.106 -46.584 1.00 20.25 117 LEU B CA 1
ATOM 2176 C C . LEU B 1 117 ? -18.788 -10.892 -47.309 1.00 17.64 117 LEU B C 1
ATOM 2177 O O . LEU B 1 117 ? -18.419 -9.909 -46.670 1.00 16.12 117 LEU B O 1
ATOM 2182 N N . TRP B 1 118 ? -18.660 -10.979 -48.631 1.00 15.79 118 TRP B N 1
ATOM 2183 C CA . TRP B 1 118 ? -18.184 -9.831 -49.398 1.00 16.04 118 TRP B CA 1
ATOM 2184 C C . TRP B 1 118 ? -19.120 -8.634 -49.230 1.00 16.27 118 TRP B C 1
ATOM 2185 O O . TRP B 1 118 ? -18.664 -7.497 -49.113 1.00 17.81 118 TRP B O 1
ATOM 2196 N N . THR B 1 119 ? -20.426 -8.889 -49.212 1.00 13.68 119 THR B N 1
ATOM 2197 C CA . THR B 1 119 ? -21.400 -7.822 -48.957 1.00 15.13 119 THR B CA 1
ATOM 2198 C C . THR B 1 119 ? -21.152 -7.143 -47.617 1.00 15.64 119 THR B C 1
ATOM 2199 O O . THR B 1 119 ? -21.129 -5.923 -47.537 1.00 14.61 119 THR B O 1
ATOM 2203 N N . GLN B 1 120 ? -20.961 -7.936 -46.569 1.00 15.95 120 GLN B N 1
ATOM 2204 C CA . GLN B 1 120 ? -20.736 -7.369 -45.232 1.00 22.78 120 GLN B CA 1
ATOM 2205 C C . GLN B 1 120 ? -19.448 -6.555 -45.196 1.00 18.38 120 GLN B C 1
ATOM 2206 O O . GLN B 1 120 ? -19.397 -5.472 -44.592 1.00 18.02 120 GLN B O 1
ATOM 2212 N N . ALA B 1 121 ? -18.408 -7.096 -45.820 1.00 15.05 121 ALA B N 1
ATOM 2213 C CA . ALA B 1 121 ? -17.120 -6.428 -45.856 1.00 17.46 121 ALA B CA 1
ATOM 2214 C C . ALA B 1 121 ? -17.231 -5.125 -46.652 1.00 21.43 121 ALA B C 1
ATOM 2215 O O . ALA B 1 121 ? -16.777 -4.082 -46.185 1.00 18.11 121 ALA B O 1
ATOM 2217 N N . TYR B 1 122 ? -17.846 -5.177 -47.837 1.00 13.19 122 TYR B N 1
ATOM 2218 C CA . TYR B 1 122 ? -18.002 -3.951 -48.626 1.00 14.07 122 TYR B CA 1
ATOM 2219 C C . TYR B 1 122 ? -18.839 -2.898 -47.902 1.00 16.13 122 TYR B C 1
ATOM 2220 O O . TYR B 1 122 ? -18.464 -1.731 -47.863 1.00 14.29 122 TYR B O 1
ATOM 2229 N N . GLU B 1 123 ? -19.990 -3.301 -47.371 1.00 14.84 123 GLU B N 1
ATOM 2230 C CA . GLU B 1 123 ? -20.884 -2.336 -46.723 1.00 16.86 123 GLU B CA 1
ATOM 2231 C C . GLU B 1 123 ? -20.268 -1.670 -45.490 1.00 15.43 123 GLU B C 1
ATOM 2232 O O . GLU B 1 123 ? -20.469 -0.489 -45.267 1.00 15.40 123 GLU B O 1
ATOM 2238 N N . ALA B 1 124 ? -19.502 -2.424 -44.713 1.00 15.87 124 ALA B N 1
ATOM 2239 C CA . ALA B 1 124 ? -18.865 -1.872 -43.524 1.00 21.38 124 ALA B CA 1
ATOM 2240 C C . ALA B 1 124 ? -17.810 -0.858 -43.926 1.00 17.71 124 ALA B C 1
ATOM 2241 O O . ALA B 1 124 ? -17.679 0.183 -43.292 1.00 14.66 124 ALA B O 1
ATOM 2243 N N . LEU B 1 125 ? -17.041 -1.182 -44.970 1.00 13.69 125 LEU B N 1
ATOM 2244 C CA . LEU B 1 125 ? -16.027 -0.274 -45.504 1.00 17.00 125 LEU B CA 1
ATOM 2245 C C . LEU B 1 125 ? -16.673 1.003 -46.047 1.00 14.88 125 LEU B C 1
ATOM 2246 O O . LEU B 1 125 ? -16.259 2.118 -45.696 1.00 12.41 125 LEU B O 1
ATOM 2251 N N . ALA B 1 126 ? -17.677 0.828 -46.912 1.00 14.49 126 ALA B N 1
ATOM 2252 C CA . ALA B 1 126 ? -18.357 1.947 -47.568 1.00 11.62 126 ALA B CA 1
ATOM 2253 C C . ALA B 1 126 ? -18.973 2.868 -46.534 1.00 15.39 126 ALA B C 1
ATOM 2254 O O . ALA B 1 126 ? -19.007 4.082 -46.718 1.00 13.30 126 ALA B O 1
ATOM 2256 N N . GLN B 1 127 ? -19.474 2.287 -45.451 1.00 16.78 127 GLN B N 1
ATOM 2257 C CA . GLN B 1 127 ? -20.129 3.095 -44.431 1.00 16.42 127 GLN B CA 1
ATOM 2258 C C . GLN B 1 127 ? -19.121 4.048 -43.822 1.00 16.52 127 GLN B C 1
ATOM 2259 O O . GLN B 1 127 ? -19.430 5.215 -43.595 1.00 18.11 127 GLN B O 1
ATOM 2265 N N . VAL B 1 128 ? -17.905 3.561 -43.581 1.00 14.96 128 VAL B N 1
ATOM 2266 C CA . VAL B 1 128 ? -16.842 4.426 -43.051 1.00 18.07 128 VAL B CA 1
ATOM 2267 C C . VAL B 1 128 ? -16.417 5.486 -44.070 1.00 21.57 128 VAL B C 1
ATOM 2268 O O . VAL B 1 128 ? -16.195 6.646 -43.725 1.00 19.92 128 VAL B O 1
ATOM 2272 N N . MET B 1 129 ? -16.327 5.099 -45.336 1.00 17.96 129 MET B N 1
ATOM 2273 C CA . MET B 1 129 ? -15.903 6.038 -46.371 1.00 16.09 129 MET B CA 1
ATOM 2274 C C . MET B 1 129 ? -16.971 7.111 -46.587 1.00 15.60 129 MET B C 1
ATOM 2275 O O . MET B 1 129 ? -16.661 8.289 -46.740 1.00 17.48 129 MET B O 1
ATOM 2280 N N . ILE B 1 130 ? -18.230 6.700 -46.557 1.00 13.24 130 ILE B N 1
ATOM 2281 C CA . ILE B 1 130 ? -19.318 7.625 -46.829 1.00 19.06 130 ILE B CA 1
ATOM 2282 C C . ILE B 1 130 ? -19.396 8.685 -45.738 1.00 27.55 130 ILE B C 1
ATOM 2283 O O . ILE B 1 130 ? -19.652 9.864 -46.006 1.00 27.17 130 ILE B O 1
ATOM 2288 N N . GLU B 1 131 ? -19.153 8.256 -44.506 1.00 25.20 131 GLU B N 1
ATOM 2289 C CA . GLU B 1 131 ? -19.132 9.166 -43.380 1.00 26.72 131 GLU B CA 1
ATOM 2290 C C . GLU B 1 131 ? -18.050 10.221 -43.606 1.00 28.37 131 GLU B C 1
ATOM 2291 O O . GLU B 1 131 ? -18.231 11.398 -43.285 1.00 23.84 131 GLU B O 1
ATOM 2297 N N . GLU B 1 132 ? -16.934 9.815 -44.203 1.00 27.73 132 GLU B N 1
ATOM 2298 C CA . GLU B 1 132 ? -15.868 10.762 -44.485 1.00 25.21 132 GLU B CA 1
ATOM 2299 C C . GLU B 1 132 ? -16.263 11.744 -45.599 1.00 30.45 132 GLU B C 1
ATOM 2300 O O . GLU B 1 132 ? -15.907 12.918 -45.537 1.00 33.82 132 GLU B O 1
ATOM 2306 N N . HIS B 1 133 ? -17.007 11.265 -46.600 1.00 30.74 133 HIS B N 1
ATOM 2307 C CA . HIS B 1 133 ? -17.512 12.114 -47.693 1.00 28.78 133 HIS B CA 1
ATOM 2308 C C . HIS B 1 133 ? -18.414 13.223 -47.162 1.00 32.80 133 HIS B C 1
ATOM 2309 O O . HIS B 1 133 ? -18.424 14.332 -47.679 1.00 34.63 133 HIS B O 1
ATOM 2316 N N . HIS B 1 134 ? -19.187 12.906 -46.132 1.00 35.28 134 HIS B N 1
ATOM 2317 C CA . HIS B 1 134 ? -20.195 13.831 -45.622 1.00 34.04 134 HIS B CA 1
ATOM 2318 C C . HIS B 1 134 ? -19.620 14.871 -44.656 1.00 40.91 134 HIS B C 1
ATOM 2319 O O . HIS B 1 134 ? -20.358 15.663 -44.074 1.00 41.42 134 HIS B O 1
ATOM 2326 N N . HIS B 1 135 ? -18.299 14.873 -44.507 1.00 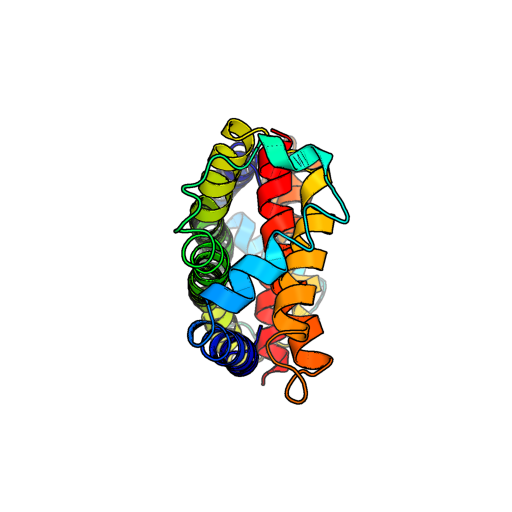40.40 135 HIS B N 1
ATOM 2327 C CA . HIS B 1 135 ? -17.609 15.888 -43.720 1.00 46.15 135 HIS B CA 1
ATOM 2328 C C . HIS B 1 135 ? -17.077 17.005 -44.612 1.00 52.53 135 HIS B C 1
ATOM 2329 O O . HIS B 1 135 ? -15.876 17.080 -44.876 1.00 60.45 135 HIS B O 1
#

Secondary structure (DSSP, 8-state):
--HHHHHHHHHHHHHHHHTHHHHHHHHHHHHHHH-GGGGGG----GGGHHHHHHHHHHHHHHHHHHHHHHHHHHHHHHHHHHHHT--GGGHHHHHHHHHHHHHHHHGGG--HHHHHHHHHHHHHHHHHHHHHHHH-/--HHHHHHHHHHHHHHHHTHHHHHHHHHHHHHHH-GGGGGGS---GGGHHHHHHHHHHHHHHHHHHHHHHTHHHHHHHHHHHHHT--GGGHHHHHHHHHHHHHHHHGGG--HHHHHHHHHHHHHHHHHHHHHHT-

Foldseek 3Di:
DDPVVLVVLVVVLVVCLVVQVVVLVVVVVVCCVVPVPCVVVDPDDPVCSSVVVNVVSVVVSVVVVVVVVVLVVLLVVLVVVVVVVDALVCLVVVLVVVLVVCCVVVPPPDDPVNSVVSSVVSVVSSVSSNVSRVVD/DDPVVLVVLVVVLVVCLVVLLVVLLVVVVVCCVVPVVCVVVDDDDSRCSSVVVNVVSVCVSVVVVVVVVVLVVLLVVLVVCVVVVDALVCLVVVLVVVLVVVPVVVDPPDDVVNSVVSVVVSVVSSVSSNVSRVD

Nearest PDB structures (foldseek):
  3wfw-assembly1_A  TM=6.946E-01  e=2.306E-16  Methylacidiphilum infernorum V4
  3s1i-assembly1_A  TM=4.704E-01  e=1.777E-07  Methylacidiphilum infernorum V4
  7ohd-assembly2_B  TM=4.575E-01  e=8.911E-05  Mus musculus
  1cqx-assembly1_A  TM=4.753E-01  e=5.670E-05  Cupriavidus necator
  6wk3-assembly1_B  TM=4.582E-01  e=3.460E-04  Rhodothermus marinus DSM 4252

Solvent-accessible surface area: 16003 Å² total; per-residue (Å²): 48,44,193,114,40,17,79,49,0,50,115,7,24,84,139,2,60,100,88,62,92,90,0,0,86,39,11,22,163,71,0,27,106,70,54,78,183,5,135,98,51,75,177,53,72,156,121,75,22,0,147,80,2,5,57,66,2,44,60,9,0,95,18,28,59,89,37,31,64,27,40,65,43,5,31,95,25,0,97,101,44,34,154,123,31,24,116,15,120,27,15,77,21,38,6,137,4,7,18,54,1,2,98,116,9,11,38,122,104,36,63,178,83,14,50,80,1,6,46,92,12,29,108,61,21,8,133,28,9,45,79,19,14,135,112,113,53,41,155,116,44,16,138,54,0,59,130,6,28,100,73,2,54,105,72,48,105,83,0,0,93,37,8,16,161,88,0,23,104,71,47,84,141,6,139,106,56,65,158,162,67,129,151,97,32,4,96,78,3,28,66,55,4,35,58,11,0,90,18,26,59,94,42,18,63,25,42,35,49,2,19,88,25,0,113,107,45,64,171,117,33,24,125,12,136,38,14,94,28,36,3,115,1,6,18,45,3,1,86,100,19,10,39,114,118,31,66,178,82,17,65,99,0,4,45,79,11,25,110,61,20,8,133,27,9,44,66,22,32,130,138

Radius of gyration: 23.02 Å; Cα contacts (8 Å, |Δi|>4): 214; chains: 2; bounding box: 25×42×69 Å

CATH classification: 1.10.490.10

B-factor: mean 25.87, std 9.73, range [7.34, 63.28]

Organism: Methylacidiphilum infernorum (isolate V4) (NCBI:txid481448)

InterPro domains:
  IPR000971 Globin [PF00042] (27-129)
  IPR000971 Globin [PS01033] (1-134)
  IPR009050 Globin-like superfamily [SSF46458] (1-134)
  IPR012292 Globin/Protoglobin [G3DSA:1.10.490.10] (1-138)